Protein AF-A0A7J6QE87-F1 (afdb_monomer_lite)

Structure (mmCIF, N/CA/C/O backbone):
data_AF-A0A7J6QE87-F1
#
_entry.id   AF-A0A7J6QE87-F1
#
loop_
_atom_site.group_PDB
_atom_site.id
_atom_site.type_symbol
_atom_site.label_atom_id
_atom_site.label_alt_id
_atom_site.label_comp_id
_atom_site.label_asym_id
_atom_site.label_entity_id
_atom_site.label_seq_id
_atom_site.pdbx_PDB_ins_code
_atom_site.Cartn_x
_atom_site.Cartn_y
_atom_site.Cartn_z
_atom_site.occupancy
_atom_site.B_iso_or_equiv
_atom_site.auth_seq_id
_atom_site.auth_comp_id
_atom_site.auth_asym_id
_atom_site.auth_atom_id
_atom_site.pdbx_PDB_model_num
ATOM 1 N N . MET A 1 1 ? -27.607 9.610 30.451 1.00 74.62 1 MET A N 1
ATOM 2 C CA . MET A 1 1 ? -27.441 8.559 29.425 1.00 74.62 1 MET A CA 1
ATOM 3 C C . MET A 1 1 ? -26.046 8.608 28.822 1.00 74.62 1 MET A C 1
ATOM 5 O O . MET A 1 1 ? -25.326 7.653 29.058 1.00 74.62 1 MET A O 1
ATOM 9 N N . LEU A 1 2 ? -25.610 9.710 28.189 1.00 78.31 2 LEU A N 1
ATOM 10 C CA . LEU A 1 2 ? -24.252 9.795 27.620 1.00 78.31 2 LEU A CA 1
ATOM 11 C C . LEU A 1 2 ? -23.134 9.567 28.656 1.00 78.31 2 LEU A C 1
ATOM 13 O O . LEU A 1 2 ? -22.264 8.750 28.415 1.00 78.31 2 LEU A O 1
ATOM 17 N N . VAL A 1 3 ? -23.223 10.191 29.837 1.00 82.56 3 VAL A N 1
ATOM 18 C CA . VAL A 1 3 ? -22.226 10.028 30.922 1.00 82.56 3 VAL A CA 1
ATOM 19 C C . VAL A 1 3 ? -22.065 8.566 31.366 1.00 82.56 3 VAL A C 1
ATOM 21 O O . VAL A 1 3 ? -20.957 8.073 31.526 1.00 82.56 3 VAL A O 1
ATOM 24 N N . SER A 1 4 ? -23.173 7.834 31.508 1.00 86.12 4 SER A N 1
ATOM 25 C CA . SER A 1 4 ? -23.116 6.413 31.877 1.00 86.12 4 SER A CA 1
ATOM 26 C C . SER A 1 4 ? -22.556 5.551 30.741 1.00 86.12 4 SER A C 1
ATOM 28 O O . SER A 1 4 ? -21.848 4.586 31.011 1.00 86.12 4 SER A O 1
ATOM 30 N N . ALA A 1 5 ? -22.840 5.902 29.482 1.00 87.00 5 ALA A N 1
ATOM 31 C CA . ALA A 1 5 ? -22.273 5.214 28.326 1.00 87.00 5 ALA A CA 1
ATOM 32 C C . ALA A 1 5 ? -20.759 5.453 28.213 1.00 87.00 5 ALA A C 1
ATOM 34 O O . ALA A 1 5 ? -20.023 4.508 27.946 1.00 87.00 5 ALA A O 1
ATOM 35 N N . THR A 1 6 ? -20.282 6.677 28.470 1.00 87.19 6 THR A N 1
ATOM 36 C CA . THR A 1 6 ? -18.845 6.993 28.487 1.00 87.19 6 THR A CA 1
ATOM 37 C C . THR A 1 6 ? -18.124 6.264 29.619 1.00 87.19 6 THR A C 1
ATOM 39 O O . THR A 1 6 ? -17.068 5.695 29.382 1.00 87.19 6 THR A O 1
ATOM 42 N N . GLU A 1 7 ? -18.713 6.180 30.818 1.00 88.75 7 GLU A N 1
ATOM 43 C CA . GLU A 1 7 ? -18.144 5.404 31.934 1.00 88.75 7 GLU A CA 1
ATOM 44 C C . GLU A 1 7 ? -18.043 3.902 31.616 1.00 88.75 7 GLU A C 1
ATOM 46 O O . GLU A 1 7 ? -17.019 3.273 31.889 1.00 88.75 7 GLU A O 1
ATOM 51 N N . GLN A 1 8 ? -19.085 3.321 31.008 1.00 91.19 8 GLN A N 1
ATOM 52 C CA . GLN A 1 8 ? -19.072 1.919 30.574 1.00 91.19 8 GLN A CA 1
ATOM 53 C C . GLN A 1 8 ? -18.037 1.669 29.476 1.00 91.19 8 GLN A C 1
ATOM 55 O O . GLN A 1 8 ? -17.344 0.653 29.513 1.00 91.19 8 GLN A O 1
ATOM 60 N N . LEU A 1 9 ? -17.908 2.596 28.523 1.00 91.62 9 LEU A N 1
ATOM 61 C CA . LEU A 1 9 ? -16.931 2.498 27.445 1.00 91.62 9 LEU A CA 1
ATOM 62 C C . LEU A 1 9 ? -15.500 2.478 27.995 1.00 91.62 9 LEU A C 1
ATOM 64 O O . LEU A 1 9 ? -14.720 1.614 27.604 1.00 91.62 9 LEU A O 1
ATOM 68 N N . THR A 1 10 ? -15.179 3.350 28.955 1.00 90.69 10 THR A N 1
ATOM 69 C CA . THR A 1 10 ? -13.867 3.353 29.622 1.00 90.69 10 THR A CA 1
ATOM 70 C C . THR A 1 10 ? -13.590 2.035 30.346 1.00 90.69 10 THR A C 1
ATOM 72 O O . THR A 1 10 ? -12.481 1.510 30.269 1.00 90.69 10 THR A O 1
ATOM 75 N N . ALA A 1 11 ? -14.590 1.466 31.027 1.00 93.38 11 ALA A N 1
ATOM 76 C CA . ALA A 1 11 ? -14.433 0.189 31.722 1.00 93.38 11 ALA A CA 1
ATOM 77 C C . ALA A 1 11 ? -14.165 -0.974 30.749 1.00 93.38 11 ALA A C 1
ATOM 79 O O . ALA A 1 11 ? -13.256 -1.772 30.976 1.00 93.38 11 ALA A O 1
ATOM 80 N N . PHE A 1 12 ? -14.912 -1.061 29.643 1.00 93.25 12 PHE A N 1
ATOM 81 C CA . PHE A 1 12 ? -14.704 -2.116 28.646 1.00 93.25 12 PHE A CA 1
ATOM 82 C C . PHE A 1 12 ? -13.400 -1.957 27.865 1.00 93.25 12 PHE A C 1
ATOM 84 O O . PHE A 1 12 ? -12.757 -2.969 27.576 1.00 93.25 12 PHE A O 1
ATOM 91 N N . ALA A 1 13 ? -12.981 -0.722 27.573 1.00 91.19 13 ALA A N 1
ATOM 92 C CA . ALA A 1 13 ? -11.683 -0.438 26.967 1.00 91.19 13 ALA A CA 1
ATOM 93 C C . ALA A 1 13 ? -10.535 -0.924 27.867 1.00 91.19 13 ALA A C 1
ATOM 95 O O . ALA A 1 13 ? -9.698 -1.706 27.422 1.00 91.19 13 ALA A O 1
ATOM 96 N N . ALA A 1 14 ? -10.582 -0.607 29.167 1.00 91.50 14 ALA A N 1
ATOM 97 C CA . ALA A 1 14 ? -9.586 -1.062 30.139 1.00 91.50 14 ALA A CA 1
ATOM 98 C C . ALA A 1 14 ? -9.496 -2.599 30.252 1.00 91.50 14 ALA A C 1
ATOM 100 O O . ALA A 1 14 ? -8.423 -3.149 30.498 1.00 91.50 14 ALA A O 1
ATOM 101 N N . GLU A 1 15 ? -10.611 -3.308 30.048 1.00 92.69 15 GLU A N 1
ATOM 102 C CA . GLU A 1 15 ? -10.666 -4.777 30.018 1.00 92.69 15 GLU A CA 1
ATOM 103 C C . GLU A 1 15 ? -10.321 -5.390 28.645 1.00 92.69 15 GLU A C 1
ATOM 105 O O . GLU A 1 15 ? -10.351 -6.615 28.509 1.00 92.69 15 GLU A O 1
ATOM 110 N N . LYS A 1 16 ? -9.994 -4.575 27.630 1.00 92.69 16 LYS A N 1
ATOM 111 C CA . LYS A 1 16 ? -9.742 -4.987 26.234 1.00 92.69 16 LYS A CA 1
ATOM 112 C C . LYS A 1 16 ? -10.938 -5.662 25.548 1.00 92.69 16 LYS A C 1
ATOM 114 O O . LYS A 1 16 ? -10.787 -6.445 24.612 1.00 92.69 16 LYS A O 1
ATOM 119 N N . ARG A 1 17 ? -12.160 -5.338 25.985 1.00 93.81 17 ARG A N 1
ATOM 120 C CA . ARG A 1 17 ? -13.423 -5.921 25.494 1.00 93.81 17 ARG A CA 1
ATOM 121 C C . ARG A 1 17 ? -14.031 -5.092 24.364 1.00 93.81 17 ARG A C 1
ATOM 123 O O . ARG A 1 17 ? -15.149 -4.588 24.473 1.00 93.81 17 ARG A O 1
ATOM 130 N N . PHE A 1 18 ? -13.306 -4.992 23.253 1.00 94.88 18 PHE A N 1
ATOM 131 C CA . PHE A 1 18 ? -13.685 -4.171 22.096 1.00 94.88 18 PHE A CA 1
ATOM 132 C C . PHE A 1 18 ? -15.051 -4.522 21.482 1.00 94.88 18 PHE A C 1
ATOM 134 O O . PHE A 1 18 ? -15.763 -3.638 21.004 1.00 94.88 18 PHE A O 1
ATOM 141 N N . GLU A 1 19 ? -15.487 -5.781 21.582 1.00 94.94 19 GLU A N 1
ATOM 142 C CA . GLU A 1 19 ? -16.825 -6.205 21.138 1.00 94.94 19 GLU A CA 1
ATOM 143 C C . GLU A 1 19 ? -17.947 -5.391 21.803 1.00 94.94 19 GLU A C 1
ATOM 145 O O . GLU A 1 19 ? -18.978 -5.111 21.195 1.00 94.94 19 GLU A O 1
ATOM 150 N N . GLN A 1 20 ? -17.741 -4.987 23.060 1.00 94.88 20 GLN A N 1
ATOM 151 C CA . GLN A 1 20 ? -18.716 -4.223 23.840 1.00 94.88 20 GLN A CA 1
ATOM 152 C C . GLN A 1 20 ? -18.550 -2.715 23.645 1.00 94.88 20 GLN A C 1
ATOM 154 O O . GLN A 1 20 ? -19.518 -1.966 23.785 1.00 94.88 20 GLN A O 1
ATOM 159 N N . CYS A 1 21 ? -17.352 -2.275 23.256 1.00 95.38 21 CYS A N 1
ATOM 160 C CA . CYS A 1 21 ? -17.066 -0.887 22.916 1.00 95.38 21 CYS A CA 1
ATOM 161 C C . CYS A 1 21 ? -17.786 -0.458 21.632 1.00 95.38 21 CYS A C 1
ATOM 163 O O . CYS A 1 21 ? -18.361 0.624 21.597 1.00 95.38 21 CYS A O 1
ATOM 165 N N . THR A 1 22 ? -17.817 -1.308 20.601 1.00 94.81 22 THR A N 1
ATOM 166 C CA . THR A 1 22 ? -18.395 -0.977 19.282 1.00 94.81 22 THR A CA 1
ATOM 167 C C . THR A 1 22 ? -19.823 -0.397 19.349 1.00 94.81 22 THR A C 1
ATOM 169 O O . THR A 1 22 ? -20.024 0.730 18.885 1.00 94.81 22 THR A O 1
ATOM 172 N N . PRO A 1 23 ? -20.833 -1.078 19.936 1.00 95.38 23 PRO A N 1
ATOM 173 C CA . PRO A 1 23 ? -22.194 -0.537 19.995 1.00 95.38 23 PRO A CA 1
ATOM 174 C C . PRO A 1 23 ? -22.300 0.721 20.870 1.00 95.38 23 PRO A C 1
ATOM 176 O O . PRO A 1 23 ? -23.118 1.595 20.584 1.00 95.38 23 PRO A O 1
ATOM 179 N N . LEU A 1 24 ? -21.470 0.838 21.915 1.00 94.12 24 LEU A N 1
ATOM 180 C CA . LEU A 1 24 ? -21.430 2.030 22.763 1.00 94.12 24 LEU A CA 1
ATOM 181 C C . LEU A 1 24 ? -20.862 3.233 22.016 1.00 94.12 24 LEU A C 1
ATOM 183 O O . LEU A 1 24 ? -21.429 4.314 22.122 1.00 94.12 24 LEU A O 1
ATOM 187 N N . VAL A 1 25 ? -19.789 3.053 21.242 1.00 95.31 25 VAL A N 1
ATOM 188 C CA . VAL A 1 25 ? -19.201 4.117 20.418 1.00 95.31 25 VAL A CA 1
ATOM 189 C C . VAL A 1 25 ? -20.228 4.630 19.415 1.00 95.31 25 VAL A C 1
ATOM 191 O O . VAL A 1 25 ? -20.440 5.836 19.355 1.00 95.31 25 VAL A O 1
ATOM 194 N N . LEU A 1 26 ? -20.930 3.742 18.702 1.00 94.38 26 LEU A N 1
ATOM 195 C CA . LEU A 1 26 ? -21.982 4.147 17.761 1.00 94.38 26 LEU A CA 1
ATOM 196 C C . LEU A 1 26 ? -23.075 4.976 18.450 1.00 94.38 26 LEU A C 1
ATOM 198 O O . LEU A 1 26 ? -23.413 6.060 17.979 1.00 94.38 26 LEU A O 1
ATOM 202 N N . ALA A 1 27 ? -23.572 4.508 19.599 1.00 93.75 27 ALA A N 1
ATOM 203 C CA . ALA A 1 27 ? -24.583 5.230 20.367 1.00 93.75 27 ALA A CA 1
ATOM 204 C C . ALA A 1 27 ? -24.065 6.580 20.890 1.00 93.75 27 ALA A C 1
ATOM 206 O O . ALA A 1 27 ? -24.789 7.572 20.877 1.00 93.75 27 ALA A O 1
ATOM 207 N N . ILE A 1 28 ? -22.814 6.638 21.353 1.00 92.62 28 ILE A N 1
ATOM 208 C CA . ILE A 1 28 ? -22.183 7.868 21.839 1.00 92.62 28 ILE A CA 1
ATOM 209 C C . ILE A 1 28 ? -22.024 8.874 20.699 1.00 92.62 28 ILE A C 1
ATOM 211 O O . ILE A 1 28 ? -22.354 10.043 20.896 1.00 92.62 28 ILE A O 1
ATOM 215 N N . VAL A 1 29 ? -21.550 8.445 19.527 1.00 91.62 29 VAL A N 1
ATOM 216 C CA . VAL A 1 29 ? -21.388 9.303 18.345 1.00 91.62 29 VAL A CA 1
ATOM 217 C C . VAL A 1 29 ? -22.747 9.855 17.906 1.00 91.62 29 VAL A C 1
ATOM 219 O O . VAL A 1 29 ? -22.901 11.073 17.852 1.00 91.62 29 VAL A O 1
ATOM 222 N N . GLU A 1 30 ? -23.754 8.996 17.720 1.00 91.62 30 GLU A N 1
ATOM 223 C CA . GLU A 1 30 ? -25.110 9.401 17.315 1.00 91.62 30 GLU A CA 1
ATOM 224 C C . GLU A 1 30 ? -25.752 10.373 18.318 1.00 91.62 30 GLU A C 1
ATOM 226 O O . GLU A 1 30 ? -26.257 11.434 17.948 1.00 91.62 30 GLU A O 1
ATOM 231 N N . LEU A 1 31 ? -25.693 10.058 19.616 1.00 89.88 31 LEU A N 1
ATOM 232 C CA . LEU A 1 31 ? -26.231 10.942 20.649 1.00 89.88 31 LEU A CA 1
ATOM 233 C C . LEU A 1 31 ? -25.504 12.287 20.673 1.00 89.88 31 LEU A C 1
ATOM 235 O O . LEU A 1 31 ? -26.136 13.311 20.916 1.00 89.88 31 LEU A O 1
ATOM 239 N N . SER A 1 32 ? -24.195 12.306 20.425 1.00 89.38 32 SER A N 1
ATOM 240 C CA . SER A 1 32 ? -23.401 13.539 20.438 1.00 89.38 32 SER A CA 1
ATOM 241 C C . SER A 1 32 ? -23.787 14.486 19.309 1.00 89.38 32 SER A C 1
ATOM 243 O O . SER A 1 32 ? -23.887 15.689 19.544 1.00 89.38 32 SER A O 1
ATOM 245 N N . GLU A 1 33 ? -24.117 13.958 18.129 1.00 90.88 33 GLU A N 1
ATOM 246 C CA . GLU A 1 33 ? -24.645 14.762 17.020 1.00 90.88 33 GLU A CA 1
ATOM 247 C C . GLU A 1 33 ? -25.946 15.488 17.402 1.00 90.88 33 GLU A C 1
ATOM 249 O O . GLU A 1 33 ? -26.159 16.636 17.008 1.00 90.88 33 GLU A O 1
ATOM 254 N N . MET A 1 34 ? -26.791 14.876 18.243 1.00 89.56 34 MET A N 1
ATOM 255 C CA . MET A 1 34 ? -28.010 15.520 18.750 1.00 89.56 34 MET A CA 1
ATOM 256 C C . MET A 1 34 ? -27.723 16.709 19.681 1.00 89.56 34 MET A C 1
ATOM 258 O O . MET A 1 34 ? -28.559 17.610 19.808 1.00 89.56 34 MET A O 1
ATOM 262 N N . PHE A 1 35 ? -26.567 16.718 20.352 1.00 89.56 35 PHE A N 1
ATOM 263 C CA . PHE A 1 35 ? -26.169 17.767 21.294 1.00 89.56 35 PHE A CA 1
ATOM 264 C C . PHE A 1 35 ? -25.347 18.888 20.645 1.00 89.56 35 PHE A C 1
ATOM 266 O O . PHE A 1 35 ? -25.294 19.987 21.203 1.00 89.56 35 PHE A O 1
ATOM 273 N N . GLU A 1 36 ? -24.776 18.670 19.459 1.00 90.88 36 GLU A N 1
ATOM 274 C CA . GLU A 1 36 ? -23.949 19.656 18.749 1.00 90.88 36 GLU A CA 1
ATOM 275 C C . GLU A 1 36 ? -24.637 21.032 18.570 1.00 90.88 36 GLU A C 1
ATOM 277 O O . GLU A 1 36 ? -24.016 22.058 18.862 1.00 90.88 36 GLU A O 1
ATOM 282 N N . PRO A 1 37 ? -25.943 21.126 18.221 1.00 92.94 37 PRO A N 1
ATOM 283 C CA . PRO A 1 37 ? -26.635 22.416 18.104 1.00 92.94 37 PRO A CA 1
ATOM 284 C C . PRO A 1 37 ? -26.780 23.180 19.431 1.00 92.94 37 PRO A C 1
ATOM 286 O O . PRO A 1 37 ? -27.039 24.387 19.435 1.00 92.94 37 PRO A O 1
ATOM 289 N N . LEU A 1 38 ? -26.658 22.487 20.568 1.00 89.56 38 LEU A N 1
ATOM 290 C CA . LEU A 1 38 ? -26.768 23.066 21.909 1.00 89.56 38 LEU A CA 1
ATOM 291 C C . LEU A 1 38 ? -25.423 23.575 22.443 1.00 89.56 38 LEU A C 1
ATOM 293 O O . LEU A 1 38 ? -25.417 24.334 23.417 1.00 89.56 38 LEU A O 1
ATOM 297 N N . ARG A 1 39 ? -24.311 23.236 21.777 1.00 90.19 39 ARG A N 1
ATOM 298 C CA . ARG A 1 39 ? -22.942 23.617 22.155 1.00 90.19 39 ARG A CA 1
ATOM 299 C C . ARG A 1 39 ? -22.766 25.120 22.436 1.00 90.19 39 ARG A C 1
ATOM 301 O O . ARG A 1 39 ? -22.242 25.440 23.497 1.00 90.19 39 ARG A O 1
ATOM 308 N N . PRO A 1 40 ? -23.277 26.066 21.617 1.00 89.19 40 PRO A N 1
ATOM 309 C CA . PRO A 1 40 ? -23.086 27.501 21.872 1.00 89.19 40 PRO A CA 1
ATOM 310 C C . PRO A 1 40 ? -23.909 28.041 23.050 1.00 89.19 40 PRO A C 1
ATOM 312 O O . PRO A 1 40 ? -23.704 29.172 23.484 1.00 89.19 40 PRO A O 1
ATOM 315 N N . ARG A 1 41 ? -24.917 27.287 23.505 1.00 88.69 41 ARG A N 1
ATOM 316 C CA . ARG A 1 41 ? -25.920 27.756 24.473 1.00 88.69 41 ARG A CA 1
ATOM 317 C C . ARG A 1 41 ? -25.652 27.260 25.887 1.00 88.69 41 ARG A C 1
ATOM 319 O O . ARG A 1 41 ? -26.118 27.889 26.833 1.00 88.69 41 ARG A O 1
ATOM 326 N N . LEU A 1 42 ? -24.960 26.130 26.034 1.00 91.38 42 LEU A N 1
ATOM 327 C CA . LEU A 1 42 ? -24.790 25.439 27.309 1.00 91.38 42 LEU A CA 1
ATOM 328 C C . LEU A 1 42 ? -23.327 24.990 27.482 1.00 91.38 42 LEU A C 1
ATOM 330 O O . LEU A 1 42 ? -22.928 24.012 26.851 1.00 91.38 42 LEU A O 1
ATOM 334 N N . PRO A 1 43 ? -22.537 25.618 28.376 1.00 90.25 43 PRO A N 1
ATOM 335 C CA . PRO A 1 43 ? -21.123 25.264 28.565 1.00 90.25 43 PRO A CA 1
ATOM 336 C C . PRO A 1 43 ? -20.927 23.822 29.062 1.00 90.25 43 PRO A C 1
ATOM 338 O O . PRO A 1 43 ? -19.943 23.176 28.725 1.00 90.25 43 PRO A O 1
ATOM 341 N N . GLN A 1 44 ? -21.897 23.277 29.803 1.00 88.44 44 GLN A N 1
ATOM 342 C CA . GLN A 1 44 ? -21.881 21.877 30.246 1.00 88.44 44 GLN A CA 1
ATOM 343 C C . GLN A 1 44 ? -21.958 20.886 29.077 1.00 88.44 44 GLN A C 1
ATOM 345 O O . GLN A 1 44 ? -21.401 19.795 29.157 1.00 88.44 44 GLN A O 1
ATOM 350 N N . VAL A 1 45 ? -22.654 21.252 27.992 1.00 88.88 45 VAL A N 1
ATOM 351 C CA . VAL A 1 45 ? -22.736 20.417 26.785 1.00 88.88 45 VAL A CA 1
ATOM 352 C C . VAL A 1 45 ? -21.400 20.436 26.053 1.00 88.88 45 VAL A C 1
ATOM 354 O O . VAL A 1 45 ? -20.930 19.388 25.626 1.00 88.88 45 VAL A O 1
ATOM 357 N N . GLU A 1 46 ? -20.757 21.600 25.960 1.00 90.69 46 GLU A N 1
ATOM 358 C CA . GLU A 1 46 ? -19.417 21.712 25.384 1.00 90.69 46 GLU A CA 1
ATOM 359 C C . GLU A 1 46 ? -18.382 20.887 26.162 1.00 90.69 46 GLU A C 1
ATOM 361 O O . GLU A 1 46 ? -17.613 20.144 25.557 1.00 90.69 46 GLU A O 1
ATOM 366 N N . GLU A 1 47 ? -18.382 20.961 27.495 1.00 90.69 47 GLU A N 1
ATOM 367 C CA . GLU A 1 47 ? -17.487 20.163 28.341 1.00 90.69 47 GLU A CA 1
ATOM 368 C C . GLU A 1 47 ? -17.686 18.655 28.127 1.00 90.69 47 GLU A C 1
ATOM 370 O O . GLU A 1 47 ? -16.717 17.907 27.990 1.00 90.69 47 GLU A O 1
ATOM 375 N N . LEU A 1 48 ? -18.941 18.219 28.026 1.00 88.81 48 LEU A N 1
ATOM 376 C CA . LEU A 1 48 ? -19.311 16.825 27.806 1.00 88.81 48 LEU A CA 1
ATOM 377 C C . LEU A 1 48 ? -18.930 16.319 26.403 1.00 88.81 48 LEU A C 1
ATOM 379 O O . LEU A 1 48 ? -18.424 15.204 26.282 1.00 88.81 48 LEU A O 1
ATOM 383 N N . LEU A 1 49 ? -19.095 17.133 25.357 1.00 89.88 49 LEU A N 1
ATOM 384 C CA . LEU A 1 49 ? -18.643 16.795 24.001 1.00 89.88 49 LEU A CA 1
ATOM 385 C C . LEU A 1 49 ? -17.111 16.745 23.911 1.00 89.88 49 LEU A C 1
ATOM 387 O O . LEU A 1 49 ? -16.563 15.799 23.354 1.00 89.88 49 LEU A O 1
ATOM 391 N N . ASN A 1 50 ? -16.414 17.688 24.548 1.00 92.00 50 ASN A N 1
ATOM 392 C CA . ASN A 1 50 ? -14.952 17.669 24.620 1.00 92.00 50 ASN A CA 1
ATOM 393 C C . ASN A 1 50 ? -14.435 16.448 25.402 1.00 92.00 50 ASN A C 1
ATOM 395 O O . ASN A 1 50 ? -13.400 15.881 25.055 1.00 92.00 50 ASN A O 1
ATOM 399 N N . HIS A 1 51 ? -15.131 16.034 26.467 1.00 90.88 51 HIS A N 1
ATOM 400 C CA . HIS A 1 51 ? -14.792 14.814 27.201 1.00 90.88 51 HIS A CA 1
ATOM 401 C C . HIS A 1 51 ? -14.954 13.568 26.321 1.00 90.88 51 HIS A C 1
ATOM 403 O O . HIS A 1 51 ? -14.056 12.729 26.287 1.00 90.88 51 HIS A O 1
ATOM 409 N N . LYS A 1 52 ? -16.053 13.491 25.562 1.00 90.69 52 LYS A N 1
ATOM 410 C CA . LYS A 1 52 ? -16.293 12.438 24.571 1.00 90.69 52 LYS A CA 1
ATOM 411 C C . LYS A 1 52 ? -15.189 12.385 23.514 1.00 90.69 52 LYS A C 1
ATOM 413 O O . LYS A 1 52 ? -14.688 11.304 23.238 1.00 90.69 52 LYS A O 1
ATOM 418 N N . ASP A 1 53 ? -14.796 13.526 22.947 1.00 92.56 53 ASP A N 1
ATOM 419 C CA . ASP A 1 53 ? -13.748 13.580 21.918 1.00 92.56 53 ASP A CA 1
ATOM 420 C C . ASP A 1 53 ? -12.409 13.042 22.446 1.00 92.56 53 ASP A C 1
ATOM 422 O O . ASP A 1 53 ? -11.768 12.237 21.778 1.00 92.56 53 ASP A O 1
ATOM 426 N N . ARG A 1 54 ? -12.021 13.410 23.678 1.00 94.00 54 ARG A N 1
ATOM 427 C CA . ARG A 1 54 ? -10.811 12.865 24.324 1.00 94.00 54 ARG A CA 1
ATOM 428 C C . ARG A 1 54 ? -10.897 11.356 24.519 1.00 94.00 54 ARG A C 1
ATOM 430 O O . ARG A 1 54 ? -9.954 10.654 24.193 1.00 94.00 54 ARG A O 1
ATOM 437 N N . LEU A 1 55 ? -12.036 10.865 25.004 1.00 93.50 55 LEU A N 1
ATOM 438 C CA . LEU A 1 55 ? -12.245 9.437 25.228 1.00 93.50 55 LEU A CA 1
ATOM 439 C C . LEU A 1 55 ? -12.152 8.645 23.915 1.00 93.50 55 LEU A C 1
ATOM 441 O O . LEU A 1 55 ? -11.536 7.585 23.884 1.00 93.50 55 LEU A O 1
ATOM 445 N N . LEU A 1 56 ? -12.728 9.157 22.823 1.00 95.00 56 LEU A N 1
ATOM 446 C CA . LEU A 1 56 ? -12.616 8.519 21.509 1.00 95.00 56 LEU A CA 1
ATOM 447 C C . LEU A 1 56 ? -11.179 8.537 20.969 1.00 95.00 56 LEU A C 1
ATOM 449 O O . LEU A 1 56 ? -10.779 7.566 20.330 1.00 95.00 56 LEU A O 1
ATOM 453 N N . GLU A 1 57 ? -10.403 9.589 21.240 1.00 96.19 57 GLU A N 1
ATOM 454 C CA . GLU A 1 57 ? -8.983 9.647 20.870 1.00 96.19 57 GLU A CA 1
ATOM 455 C C . GLU A 1 57 ? -8.140 8.645 21.680 1.00 96.19 57 GLU A C 1
ATOM 457 O O . GLU A 1 57 ? -7.318 7.929 21.109 1.00 96.19 57 GLU A O 1
ATOM 462 N N . ASP A 1 58 ? -8.397 8.519 22.985 1.00 95.50 58 ASP A N 1
ATOM 463 C CA . ASP A 1 58 ? -7.750 7.517 23.840 1.00 95.50 58 ASP A CA 1
ATOM 464 C C . ASP A 1 58 ? -8.095 6.094 23.363 1.00 95.50 58 ASP A C 1
ATOM 466 O O . ASP A 1 58 ? -7.214 5.256 23.169 1.00 95.50 58 ASP A O 1
ATOM 470 N N . LEU A 1 59 ? -9.376 5.835 23.072 1.00 96.06 59 LEU A N 1
ATOM 471 C CA . LEU A 1 59 ? -9.835 4.544 22.558 1.00 96.06 59 LEU A CA 1
ATOM 472 C C . LEU A 1 59 ? -9.241 4.224 21.180 1.00 96.06 59 LEU A C 1
ATOM 474 O O . LEU A 1 59 ? -8.907 3.070 20.906 1.00 96.06 59 LEU A O 1
ATOM 478 N N . LYS A 1 60 ? -9.095 5.230 20.310 1.00 96.44 60 LYS A N 1
ATOM 479 C CA . LYS A 1 60 ? -8.392 5.105 19.028 1.00 96.44 60 LYS A CA 1
ATOM 480 C C . LYS A 1 60 ? -6.949 4.652 19.246 1.00 96.44 60 LYS A C 1
ATOM 482 O O . LYS A 1 60 ? -6.506 3.722 18.568 1.00 96.44 60 LYS A O 1
ATOM 487 N N . ALA A 1 61 ? -6.225 5.305 20.157 1.00 96.69 61 ALA A N 1
ATOM 488 C CA . ALA A 1 61 ? -4.839 4.967 20.460 1.00 96.69 61 ALA A CA 1
ATOM 489 C C . ALA A 1 61 ? -4.722 3.531 20.992 1.00 96.69 61 ALA A C 1
ATOM 491 O O . ALA A 1 61 ? -3.896 2.770 20.490 1.00 96.69 61 ALA A O 1
ATOM 492 N N . GLU A 1 62 ? -5.604 3.133 21.914 1.00 95.88 62 GLU A N 1
ATOM 493 C CA . GLU A 1 62 ? -5.660 1.759 22.424 1.00 95.88 62 GLU A CA 1
ATOM 494 C C . GLU A 1 62 ? -5.940 0.736 21.317 1.00 95.88 62 GLU A C 1
ATOM 496 O O . GLU A 1 62 ? -5.221 -0.253 21.209 1.00 95.88 62 GLU A O 1
ATOM 501 N N . CYS A 1 63 ? -6.926 0.985 20.443 1.00 96.69 63 CYS A N 1
ATOM 502 C CA . CYS A 1 63 ? -7.221 0.086 19.324 1.00 96.69 63 CYS A CA 1
ATOM 503 C C . CYS A 1 63 ? -5.991 -0.106 18.424 1.00 96.69 63 CYS A C 1
ATOM 505 O O . CYS A 1 63 ? -5.665 -1.232 18.054 1.00 96.69 63 CYS A O 1
ATOM 507 N N . LEU A 1 64 ? -5.302 0.982 18.064 1.00 97.75 64 LEU A N 1
ATOM 508 C CA . LEU A 1 64 ? -4.104 0.919 17.225 1.00 97.75 64 LEU A CA 1
ATOM 509 C C . LEU A 1 64 ? -2.971 0.141 17.902 1.00 97.75 64 LEU A C 1
ATOM 511 O O . LEU A 1 64 ? -2.358 -0.709 17.253 1.00 97.75 64 LEU A O 1
ATOM 515 N N . GLU A 1 65 ? -2.716 0.406 19.185 1.00 96.81 65 GLU A N 1
ATOM 516 C CA . GLU A 1 65 ? -1.670 -0.265 19.957 1.00 96.81 65 GLU A CA 1
ATOM 517 C C . GLU A 1 65 ? -1.951 -1.764 20.103 1.00 96.81 65 GLU A C 1
ATOM 519 O O . GLU A 1 65 ? -1.074 -2.579 19.820 1.00 96.81 65 GLU A O 1
ATOM 524 N N . ASP A 1 66 ? -3.178 -2.138 20.468 1.00 96.69 66 ASP A N 1
ATOM 525 C CA . ASP A 1 66 ? -3.560 -3.533 20.682 1.00 96.69 66 ASP A CA 1
ATOM 526 C C . ASP A 1 66 ? -3.577 -4.333 19.370 1.00 96.69 66 ASP A C 1
ATOM 528 O O . ASP A 1 66 ? -3.118 -5.480 19.332 1.00 96.69 66 ASP A O 1
ATOM 532 N N . ILE A 1 67 ? -4.048 -3.731 18.268 1.00 97.12 67 ILE A N 1
ATOM 533 C CA . ILE A 1 67 ? -3.996 -4.348 16.934 1.00 97.12 67 ILE A CA 1
ATOM 534 C C . ILE A 1 67 ? -2.536 -4.528 16.494 1.00 97.12 67 ILE A C 1
ATOM 536 O O . ILE A 1 67 ? -2.165 -5.617 16.047 1.00 97.12 67 ILE A O 1
ATOM 540 N N . GLU A 1 68 ? -1.690 -3.494 16.606 1.00 97.12 68 GLU A N 1
ATOM 541 C CA . GLU A 1 68 ? -0.274 -3.606 16.230 1.00 97.12 68 GLU A CA 1
ATOM 542 C C . GLU A 1 68 ? 0.442 -4.644 17.101 1.00 97.12 68 GLU A C 1
ATOM 544 O O . GLU A 1 68 ? 1.147 -5.520 16.591 1.00 97.12 68 GLU A O 1
ATOM 549 N N . GLY A 1 69 ? 0.242 -4.557 18.414 1.00 96.50 69 GLY A N 1
ATOM 550 C CA . GLY A 1 69 ? 0.834 -5.426 19.414 1.00 96.50 69 GLY A CA 1
ATOM 551 C C . GLY A 1 69 ? 0.501 -6.887 19.151 1.00 96.50 69 GLY A C 1
ATOM 552 O O . GLY A 1 69 ? 1.408 -7.707 18.994 1.00 96.50 69 GLY A O 1
ATOM 553 N N . LYS A 1 70 ? -0.786 -7.213 19.003 1.00 95.69 70 LYS A N 1
ATOM 554 C CA . LYS A 1 70 ? -1.233 -8.591 18.781 1.00 95.69 70 LYS A CA 1
ATOM 555 C C . LYS A 1 70 ? -0.757 -9.183 17.456 1.00 95.69 70 LYS A C 1
ATOM 557 O O . LYS A 1 70 ? -0.439 -10.369 17.404 1.00 95.69 70 LYS A O 1
ATOM 562 N N . LEU A 1 71 ? -0.686 -8.381 16.393 1.00 95.31 71 LEU A N 1
ATOM 563 C CA . LEU A 1 71 ? -0.310 -8.871 15.062 1.00 95.31 71 LEU A CA 1
ATOM 564 C C . LEU A 1 71 ? 1.206 -8.916 14.825 1.00 95.31 71 LEU A C 1
ATOM 566 O O . LEU A 1 71 ? 1.668 -9.709 14.003 1.00 95.31 71 LEU A O 1
ATOM 570 N N . PHE A 1 72 ? 1.993 -8.074 15.500 1.00 95.56 72 PHE A N 1
ATOM 571 C CA . PHE A 1 72 ? 3.411 -7.886 15.163 1.00 95.56 72 PHE A CA 1
ATOM 572 C C . PHE A 1 72 ? 4.391 -8.017 16.330 1.00 95.56 72 PHE A C 1
ATOM 574 O O . PHE A 1 72 ? 5.603 -8.017 16.082 1.00 95.56 72 PHE A O 1
ATOM 581 N N . THR A 1 73 ? 3.912 -8.136 17.568 1.00 95.50 73 THR A N 1
ATOM 582 C CA . THR A 1 73 ? 4.758 -8.230 18.762 1.00 95.50 73 THR A CA 1
ATOM 583 C C . THR A 1 73 ? 4.539 -9.575 19.462 1.00 95.50 73 THR A C 1
ATOM 585 O O . THR A 1 73 ? 3.512 -9.788 20.109 1.00 95.50 73 THR A O 1
ATOM 588 N N . PRO A 1 74 ? 5.500 -10.515 19.362 1.00 93.75 74 PRO A N 1
ATOM 589 C CA . PRO A 1 74 ? 5.402 -11.800 20.044 1.00 93.75 74 PRO A CA 1
ATOM 590 C C . PRO A 1 74 ? 5.231 -11.619 21.556 1.00 93.75 74 PRO A C 1
ATOM 592 O O . PRO A 1 74 ? 6.038 -10.949 22.196 1.00 93.75 74 PRO A O 1
ATOM 595 N N . GLY A 1 75 ? 4.194 -12.237 22.125 1.00 93.19 75 GLY A N 1
ATOM 596 C CA . GLY A 1 75 ? 3.918 -12.179 23.562 1.00 93.19 75 GLY A CA 1
ATOM 597 C C . GLY A 1 75 ? 3.254 -10.889 24.057 1.00 93.19 75 GLY A C 1
ATOM 598 O O . GLY A 1 75 ? 3.222 -10.693 25.265 1.00 93.19 75 GLY A O 1
ATOM 599 N N . TYR A 1 76 ? 2.728 -10.035 23.168 1.00 94.50 76 TYR A N 1
ATOM 600 C CA . TYR A 1 76 ? 2.014 -8.809 23.556 1.00 94.50 76 TYR A CA 1
ATOM 601 C C . TYR A 1 76 ? 0.797 -9.081 24.454 1.00 94.50 76 TYR A C 1
ATOM 603 O O . TYR A 1 76 ? 0.651 -8.475 25.509 1.00 94.50 76 TYR A O 1
ATOM 611 N N . ASP A 1 77 ? -0.041 -10.038 24.056 1.00 92.38 77 ASP A N 1
ATOM 612 C CA . ASP A 1 77 ? -1.269 -10.415 24.759 1.00 92.38 77 ASP A CA 1
ATOM 613 C C . ASP A 1 77 ? -1.220 -11.913 25.119 1.00 92.38 77 ASP A C 1
ATOM 615 O O . ASP A 1 77 ? -1.797 -12.748 24.416 1.00 92.38 77 ASP A O 1
ATOM 619 N N . PRO A 1 78 ? -0.473 -12.294 26.175 1.00 91.75 78 PRO A N 1
ATOM 620 C CA . PRO A 1 78 ? -0.275 -13.697 26.545 1.00 91.75 78 PRO A CA 1
ATOM 621 C C . PRO A 1 78 ? -1.564 -14.375 27.029 1.00 91.75 78 PRO A C 1
ATOM 623 O O . PRO A 1 78 ? -1.679 -15.596 26.962 1.00 91.75 78 PRO A O 1
ATOM 626 N N . GLU A 1 79 ? -2.533 -13.591 27.503 1.00 92.19 79 GLU A N 1
ATOM 627 C CA . GLU A 1 79 ? -3.839 -14.070 27.964 1.00 92.19 79 GLU A CA 1
ATOM 628 C C . GLU A 1 79 ? -4.866 -14.168 26.824 1.00 92.19 79 GLU A C 1
ATOM 630 O O . GLU A 1 79 ? -5.978 -14.649 27.042 1.00 92.19 79 GLU A O 1
ATOM 635 N N . ASN A 1 80 ? -4.488 -13.760 25.605 1.00 90.75 80 ASN A N 1
ATOM 636 C CA . ASN A 1 80 ? -5.320 -13.768 24.406 1.00 90.75 80 ASN A CA 1
ATOM 637 C C . ASN A 1 80 ? -6.652 -13.005 24.572 1.00 90.75 80 ASN A C 1
ATOM 639 O O . ASN A 1 80 ? -7.681 -13.421 24.039 1.00 90.75 80 ASN A O 1
ATOM 643 N N . LYS A 1 81 ? -6.633 -11.892 25.310 1.00 91.94 81 LYS A N 1
ATOM 644 C CA . LYS A 1 81 ? -7.807 -11.053 25.587 1.00 91.94 81 LYS A CA 1
ATOM 645 C C . LYS A 1 81 ? -8.248 -10.192 24.406 1.00 91.94 81 LYS A C 1
ATOM 647 O O . LYS A 1 81 ? -9.440 -9.966 24.236 1.00 91.94 81 LYS A O 1
ATOM 652 N N . VAL A 1 82 ? -7.310 -9.697 23.603 1.00 94.62 82 VAL A N 1
ATOM 653 C CA . VAL A 1 82 ? -7.586 -8.712 22.548 1.00 94.62 82 VAL A CA 1
ATOM 654 C C . VAL A 1 82 ? -8.223 -9.396 21.339 1.00 94.62 82 VAL A C 1
ATOM 656 O O . VAL A 1 82 ? -7.552 -10.115 20.604 1.00 94.62 82 VAL A O 1
ATOM 659 N N . ASP A 1 83 ? -9.496 -9.160 21.056 1.00 95.69 83 ASP A N 1
ATOM 660 C CA . ASP A 1 83 ? -10.045 -9.539 19.753 1.00 95.69 83 ASP A CA 1
ATOM 661 C C . ASP A 1 83 ? -9.690 -8.467 18.709 1.00 95.69 83 ASP A C 1
ATOM 663 O O . ASP A 1 83 ? -10.215 -7.353 18.726 1.00 95.69 83 ASP A O 1
ATOM 667 N N . VAL A 1 84 ? -8.787 -8.810 17.783 1.00 96.56 84 VAL A N 1
ATOM 668 C CA . VAL A 1 84 ? -8.320 -7.905 16.719 1.00 96.56 84 VAL A CA 1
ATOM 669 C C . VAL A 1 84 ? -9.460 -7.491 15.790 1.00 96.56 84 VAL A C 1
ATOM 671 O O . VAL A 1 84 ? -9.501 -6.345 15.341 1.00 96.56 84 VAL A O 1
ATOM 674 N N . LYS A 1 85 ? -10.393 -8.402 15.497 1.00 96.56 85 LYS A N 1
ATOM 675 C CA . LYS A 1 85 ? -11.524 -8.107 14.620 1.00 96.56 85 LYS A CA 1
ATOM 676 C C . LYS A 1 85 ? -12.459 -7.111 15.297 1.00 96.56 85 LYS A C 1
ATOM 678 O O . LYS A 1 85 ? -12.815 -6.104 14.689 1.00 96.56 85 LYS A O 1
ATOM 683 N N . ALA A 1 86 ? -12.773 -7.337 16.569 1.00 96.81 86 ALA A N 1
ATOM 684 C CA . ALA A 1 86 ? -13.596 -6.416 17.345 1.00 96.81 86 ALA A CA 1
ATOM 685 C C . ALA A 1 86 ? -12.924 -5.043 17.533 1.00 96.81 86 ALA A C 1
ATOM 687 O O . ALA A 1 86 ? -13.592 -4.008 17.483 1.00 96.81 86 ALA A O 1
ATOM 688 N N . ALA A 1 87 ? -11.599 -5.008 17.700 1.00 97.25 87 ALA A N 1
ATOM 689 C CA . ALA A 1 87 ? -10.832 -3.762 17.739 1.00 97.25 87 ALA A CA 1
ATOM 690 C C . ALA A 1 87 ? -10.908 -3.004 16.400 1.00 97.25 87 ALA A C 1
ATOM 692 O O . ALA A 1 87 ? -11.112 -1.791 16.390 1.00 97.25 87 ALA A O 1
ATOM 693 N N . CYS A 1 88 ? -10.828 -3.706 15.262 1.00 97.44 88 CYS A N 1
ATOM 694 C CA . CYS A 1 88 ? -11.010 -3.101 13.938 1.00 97.44 88 CYS A CA 1
ATOM 695 C C . CYS A 1 88 ? -12.430 -2.542 13.749 1.00 97.44 88 CYS A C 1
ATOM 697 O O . CYS A 1 88 ? -12.602 -1.441 13.226 1.00 97.44 88 CYS A O 1
ATOM 699 N N . GLU A 1 89 ? -13.454 -3.279 14.180 1.00 96.19 89 GLU A N 1
ATOM 700 C CA . GLU A 1 89 ? -14.850 -2.828 14.128 1.00 96.19 89 GLU A CA 1
ATOM 701 C C . GLU A 1 89 ? -15.078 -1.598 15.019 1.00 96.19 89 GLU A C 1
ATOM 703 O O . GLU A 1 89 ? -15.695 -0.627 14.576 1.00 96.19 89 GLU A O 1
ATOM 708 N N . THR A 1 90 ? -14.488 -1.582 16.218 1.00 96.81 90 THR A N 1
ATOM 709 C CA . THR A 1 90 ? -14.514 -0.425 17.127 1.00 96.81 90 THR A CA 1
ATOM 710 C C . THR A 1 90 ? -13.837 0.784 16.485 1.00 96.81 90 THR A C 1
ATOM 712 O O . THR A 1 90 ? -14.419 1.865 16.455 1.00 96.81 90 THR A O 1
ATOM 715 N N . ALA A 1 91 ? -12.651 0.607 15.898 1.00 97.00 91 ALA A N 1
ATOM 716 C CA . ALA A 1 91 ? -11.936 1.656 15.175 1.00 97.00 91 ALA A CA 1
ATOM 717 C C . ALA A 1 91 ? -12.783 2.265 14.042 1.00 97.00 91 ALA A C 1
ATOM 719 O O . ALA A 1 91 ? -12.866 3.486 13.918 1.00 97.00 91 ALA A O 1
ATOM 720 N N . ALA A 1 92 ? -13.474 1.439 13.249 1.00 96.38 92 ALA A N 1
ATOM 721 C CA . ALA A 1 92 ? -14.384 1.943 12.218 1.00 96.38 92 ALA A CA 1
ATOM 722 C C . ALA A 1 92 ? -15.624 2.646 12.787 1.00 96.38 92 ALA A C 1
ATOM 724 O O . ALA A 1 92 ? -16.106 3.590 12.160 1.00 96.38 92 ALA A O 1
ATOM 725 N N . ALA A 1 93 ? -16.129 2.213 13.946 1.00 96.12 93 ALA A N 1
ATOM 726 C CA . ALA A 1 93 ? -17.238 2.872 14.633 1.00 96.12 93 ALA A CA 1
ATOM 727 C C . ALA A 1 93 ? -16.859 4.262 15.168 1.00 96.12 93 ALA A C 1
ATOM 729 O O . ALA A 1 93 ? -17.715 5.144 15.189 1.00 96.12 93 ALA A O 1
ATOM 730 N N . ILE A 1 94 ? -15.595 4.475 15.562 1.00 95.75 94 ILE A N 1
ATOM 731 C CA . ILE A 1 94 ? -15.091 5.801 15.959 1.00 95.75 94 ILE A CA 1
ATOM 732 C C . ILE A 1 94 ? -15.113 6.751 14.758 1.00 95.75 94 ILE A C 1
ATOM 734 O O . ILE A 1 94 ? -15.566 7.889 14.869 1.00 95.75 94 ILE A O 1
ATOM 738 N N . GLY A 1 95 ? -14.638 6.289 13.599 1.00 93.94 95 GLY A N 1
ATOM 739 C CA . GLY A 1 95 ? -14.714 7.065 12.370 1.00 93.94 95 GLY A CA 1
ATOM 740 C C . GLY A 1 95 ? -13.889 6.500 11.218 1.00 93.94 95 GLY A C 1
ATOM 741 O O . GLY A 1 95 ? -12.994 5.671 11.387 1.00 93.94 95 GLY A O 1
ATOM 742 N N . LYS A 1 96 ? -14.167 7.004 10.009 1.00 93.50 96 LYS A N 1
ATOM 743 C CA . LYS A 1 96 ? -13.462 6.590 8.787 1.00 93.50 96 LYS A CA 1
ATOM 744 C C . LYS A 1 96 ? -11.954 6.865 8.859 1.00 93.50 96 LYS A C 1
ATOM 746 O O . LYS A 1 96 ? -11.178 6.026 8.421 1.00 93.50 96 LYS A O 1
ATOM 751 N N . GLU A 1 97 ? -11.550 8.001 9.426 1.00 95.25 97 GLU A N 1
ATOM 752 C CA . GLU A 1 97 ? -10.132 8.362 9.563 1.00 95.25 97 GLU A CA 1
ATOM 753 C C . GLU A 1 97 ? -9.375 7.353 10.433 1.00 95.25 97 GLU A C 1
ATOM 755 O O . GLU A 1 97 ? -8.277 6.937 10.085 1.00 95.25 97 GLU A O 1
ATOM 760 N N . VAL A 1 98 ? -10.002 6.864 11.506 1.00 96.50 98 VAL A N 1
ATOM 761 C CA . VAL A 1 98 ? -9.396 5.867 12.397 1.00 96.50 98 VAL A CA 1
ATOM 762 C C . VAL A 1 98 ? -9.234 4.517 11.702 1.00 96.50 98 VAL A C 1
ATOM 764 O O . VAL A 1 98 ? -8.201 3.864 11.838 1.00 96.50 98 VAL A O 1
ATOM 767 N N . LYS A 1 99 ? -10.214 4.110 10.890 1.00 96.44 99 LYS A N 1
ATOM 768 C CA . LYS A 1 99 ? -10.056 2.959 9.992 1.00 96.44 99 LYS A CA 1
ATOM 769 C C . LYS A 1 99 ? -8.857 3.146 9.054 1.00 96.44 99 LYS A C 1
ATOM 771 O O . LYS A 1 99 ? -8.066 2.216 8.893 1.00 96.44 99 LYS A O 1
ATOM 776 N N . ASP A 1 100 ? -8.734 4.309 8.417 1.00 96.75 100 ASP A N 1
ATOM 777 C CA . ASP A 1 100 ? -7.640 4.589 7.482 1.00 96.75 100 ASP A CA 1
ATOM 778 C C . ASP A 1 100 ? -6.274 4.582 8.208 1.00 96.75 100 ASP A C 1
ATOM 780 O O . ASP A 1 100 ? -5.296 4.062 7.659 1.00 96.75 100 ASP A O 1
ATOM 784 N N . ASP A 1 101 ? -6.219 5.028 9.468 1.00 98.06 101 ASP A N 1
ATOM 785 C CA . ASP A 1 101 ? -5.044 4.928 10.344 1.00 98.06 101 ASP A CA 1
ATOM 786 C C . ASP A 1 101 ? -4.677 3.469 10.660 1.00 98.06 101 ASP A C 1
ATOM 788 O O . ASP A 1 101 ? -3.508 3.096 10.544 1.00 98.06 101 ASP A O 1
ATOM 792 N N . VAL A 1 102 ? -5.652 2.609 10.989 1.00 98.25 102 VAL A N 1
ATOM 793 C CA . VAL A 1 102 ? -5.416 1.170 11.231 1.00 98.25 102 VAL A CA 1
ATOM 794 C C . VAL A 1 102 ? -4.848 0.497 9.983 1.00 98.25 102 VAL A C 1
ATOM 796 O O . VAL A 1 102 ? -3.859 -0.238 10.059 1.00 98.25 102 VAL A O 1
ATOM 799 N N . ILE A 1 103 ? -5.442 0.765 8.816 1.00 98.12 103 ILE A N 1
ATOM 800 C CA . ILE A 1 103 ? -4.973 0.224 7.535 1.00 98.12 103 ILE A CA 1
ATOM 801 C C . ILE A 1 103 ? -3.547 0.699 7.249 1.00 98.12 103 ILE A C 1
ATOM 803 O O . ILE A 1 103 ? -2.687 -0.111 6.890 1.00 98.12 103 ILE A O 1
ATOM 807 N N . SER A 1 104 ? -3.294 1.997 7.415 1.00 97.94 104 SER A N 1
ATOM 808 C CA . SER A 1 104 ? -1.990 2.605 7.158 1.00 97.94 104 SER A CA 1
ATOM 809 C C . SER A 1 104 ? -0.927 2.038 8.095 1.00 97.94 104 SER A C 1
ATOM 811 O O . SER A 1 104 ? 0.130 1.614 7.626 1.00 97.94 104 SER A O 1
ATOM 813 N N . MET A 1 105 ? -1.215 1.954 9.398 1.00 98.06 105 MET A N 1
ATOM 814 C CA . MET A 1 105 ? -0.343 1.338 10.401 1.00 98.06 105 MET A CA 1
ATOM 815 C C . MET A 1 105 ? 0.011 -0.092 9.995 1.00 98.06 105 MET A C 1
ATOM 817 O O . MET A 1 105 ? 1.193 -0.424 9.875 1.00 98.06 105 MET A O 1
ATOM 821 N N . TYR A 1 106 ? -0.995 -0.914 9.689 1.00 98.12 106 TYR A N 1
ATOM 822 C CA . TYR A 1 106 ? -0.797 -2.307 9.306 1.00 98.12 106 TYR A CA 1
ATOM 823 C C . TYR A 1 106 ? 0.085 -2.445 8.055 1.00 98.12 106 TYR A C 1
ATOM 825 O O . TYR A 1 106 ? 1.058 -3.211 8.039 1.00 98.12 106 TYR A O 1
ATOM 833 N N . CYS A 1 107 ? -0.214 -1.666 7.008 1.00 98.25 107 CYS A N 1
ATOM 834 C CA . CYS A 1 107 ? 0.542 -1.677 5.758 1.00 98.25 107 CYS A CA 1
ATOM 835 C C . CYS A 1 107 ? 1.992 -1.235 5.979 1.00 98.25 107 CYS A C 1
ATOM 837 O O . CYS A 1 107 ? 2.919 -1.920 5.541 1.00 98.25 107 CYS A O 1
ATOM 839 N N . MET A 1 108 ? 2.205 -0.130 6.698 1.00 97.25 108 MET A N 1
ATOM 840 C CA . MET A 1 108 ? 3.541 0.365 7.031 1.00 97.25 108 MET A CA 1
ATOM 841 C C . MET A 1 108 ? 4.322 -0.655 7.859 1.00 97.25 108 MET A C 1
ATOM 843 O O . MET A 1 108 ? 5.505 -0.880 7.602 1.00 97.25 108 MET A O 1
ATOM 847 N N . ARG A 1 109 ? 3.673 -1.328 8.816 1.00 97.12 109 ARG A N 1
ATOM 848 C CA . ARG A 1 109 ? 4.328 -2.314 9.677 1.00 97.12 109 ARG A CA 1
ATOM 849 C C . ARG A 1 109 ? 4.810 -3.538 8.906 1.00 97.12 109 ARG A C 1
ATOM 851 O O . ARG A 1 109 ? 5.941 -3.972 9.142 1.00 97.12 109 ARG A O 1
ATOM 858 N N . LEU A 1 110 ? 4.014 -4.036 7.955 1.00 96.06 110 LEU A N 1
ATOM 859 C CA . LEU A 1 110 ? 4.431 -5.081 7.012 1.00 96.06 110 LEU A CA 1
ATOM 860 C C . LEU A 1 110 ? 5.569 -4.616 6.095 1.00 96.06 110 LEU A C 1
ATOM 862 O O . LEU A 1 110 ? 6.504 -5.373 5.827 1.00 96.06 110 LEU A O 1
ATOM 866 N N . LEU A 1 111 ? 5.504 -3.372 5.617 1.00 97.69 111 LEU A N 1
ATOM 867 C CA . LEU A 1 111 ? 6.482 -2.809 4.687 1.00 97.69 111 LEU A CA 1
ATOM 868 C C . LEU A 1 111 ? 7.819 -2.434 5.345 1.00 97.69 111 LEU A C 1
ATOM 870 O O . LEU A 1 111 ? 8.793 -2.236 4.620 1.00 97.69 111 LEU A O 1
ATOM 874 N N . LYS A 1 112 ? 7.937 -2.429 6.682 1.00 96.62 112 LYS A N 1
ATOM 875 C CA . LYS A 1 112 ? 9.233 -2.226 7.367 1.00 96.62 112 LYS A CA 1
ATOM 876 C C . LYS A 1 112 ? 10.302 -3.227 6.908 1.00 96.62 112 LYS A C 1
ATOM 878 O O . LYS A 1 112 ? 11.468 -2.864 6.788 1.00 96.62 112 LYS A O 1
ATOM 883 N N . GLU A 1 113 ? 9.931 -4.484 6.655 1.00 95.19 113 GLU A N 1
ATOM 884 C CA . GLU A 1 113 ? 10.871 -5.493 6.140 1.00 95.19 113 GLU A CA 1
ATOM 885 C C . GLU A 1 113 ? 11.269 -5.199 4.688 1.00 95.19 113 GLU A C 1
ATOM 887 O O . GLU A 1 113 ? 12.445 -5.275 4.342 1.00 95.19 113 GLU A O 1
ATOM 892 N N . TYR A 1 114 ? 10.309 -4.790 3.853 1.00 97.38 114 TYR A N 1
ATOM 893 C CA . TYR A 1 114 ? 10.583 -4.360 2.483 1.00 97.38 114 TYR A CA 1
ATOM 894 C C . TYR A 1 114 ? 11.559 -3.181 2.444 1.00 97.38 114 TYR A C 1
ATOM 896 O O . TYR A 1 114 ? 12.518 -3.207 1.678 1.00 97.38 114 TYR A O 1
ATOM 904 N N . GLN A 1 115 ? 11.353 -2.177 3.300 1.00 96.31 115 GLN A N 1
ATOM 905 C CA . GLN A 1 115 ? 12.241 -1.024 3.405 1.00 96.31 115 GLN A CA 1
ATOM 906 C C . GLN A 1 115 ? 13.684 -1.459 3.687 1.00 96.31 115 GLN A C 1
ATOM 908 O O . GLN A 1 115 ? 14.579 -1.180 2.898 1.00 96.31 115 GLN A O 1
ATOM 913 N N . LYS A 1 116 ? 13.904 -2.276 4.721 1.00 95.88 116 LYS A N 1
ATOM 914 C CA . LYS A 1 116 ? 15.242 -2.796 5.057 1.00 95.88 116 LYS A CA 1
ATOM 915 C C . LYS A 1 116 ? 15.921 -3.548 3.910 1.00 95.88 116 LYS A C 1
ATOM 917 O O . LYS A 1 116 ? 17.137 -3.493 3.779 1.00 95.88 116 LYS A O 1
ATOM 922 N N . LEU A 1 117 ? 15.153 -4.284 3.110 1.00 96.56 117 LEU A N 1
ATOM 923 C CA . LEU A 1 117 ? 15.695 -5.090 2.019 1.00 96.56 117 LEU A CA 1
ATOM 924 C C . LEU A 1 117 ? 16.060 -4.260 0.784 1.00 96.56 117 LEU A C 1
ATOM 926 O O . LEU A 1 117 ? 17.021 -4.601 0.103 1.00 96.56 117 LEU A O 1
ATOM 930 N N . PHE A 1 118 ? 15.296 -3.209 0.484 1.00 96.12 118 PHE A N 1
ATOM 931 C CA . PHE A 1 118 ? 15.298 -2.567 -0.833 1.00 96.12 118 PHE A CA 1
ATOM 932 C C . PHE A 1 118 ? 15.586 -1.057 -0.821 1.00 96.12 118 PHE A C 1
ATOM 934 O O . PHE A 1 118 ? 15.636 -0.455 -1.901 1.00 96.12 118 PHE A O 1
ATOM 941 N N . SER A 1 119 ? 15.724 -0.432 0.353 1.00 93.50 119 SER A N 1
ATOM 942 C CA . SER A 1 119 ? 16.144 0.968 0.466 1.00 93.50 119 SER A CA 1
ATOM 943 C C . SER A 1 119 ? 17.595 1.139 0.029 1.00 93.50 119 SER A C 1
ATOM 945 O O . SER A 1 119 ? 18.450 0.308 0.321 1.00 93.50 119 SER A O 1
ATOM 947 N N . PHE A 1 120 ? 17.876 2.235 -0.663 1.00 90.38 120 PHE A N 1
ATOM 948 C CA . PHE A 1 120 ? 19.228 2.627 -1.038 1.00 90.38 120 PHE A CA 1
ATOM 949 C C . PHE A 1 120 ? 19.841 3.537 0.047 1.00 90.38 120 PHE A C 1
ATOM 951 O O . PHE A 1 120 ? 19.100 4.338 0.620 1.00 90.38 120 PHE A O 1
ATOM 958 N N . PRO A 1 121 ? 21.157 3.464 0.332 1.00 88.88 121 PRO A N 1
ATOM 959 C CA . PRO A 1 121 ? 22.144 2.524 -0.216 1.00 88.88 121 PRO A CA 1
ATOM 960 C C . PRO A 1 121 ? 22.275 1.211 0.574 1.00 88.88 121 PRO A C 1
ATOM 962 O O . PRO A 1 121 ? 22.903 0.272 0.098 1.00 88.88 121 PRO A O 1
ATOM 965 N N . ASP A 1 122 ? 21.686 1.130 1.767 1.00 89.88 122 ASP A N 1
ATOM 966 C CA . ASP A 1 122 ? 22.033 0.098 2.755 1.00 89.88 12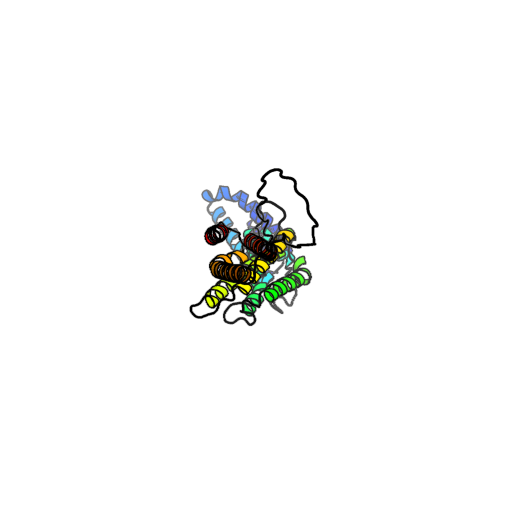2 ASP A CA 1
ATOM 967 C C . ASP A 1 122 ? 21.329 -1.256 2.552 1.00 89.88 122 ASP A C 1
ATOM 969 O O . ASP A 1 122 ? 21.680 -2.252 3.189 1.00 89.88 122 ASP A O 1
ATOM 973 N N . GLY A 1 123 ? 20.305 -1.312 1.699 1.00 91.25 123 GLY A N 1
ATOM 974 C CA . GLY A 1 123 ? 19.509 -2.512 1.468 1.00 91.25 123 GLY A CA 1
ATOM 975 C C . GLY A 1 123 ? 20.278 -3.605 0.727 1.00 91.25 123 GLY A C 1
ATOM 976 O O . GLY A 1 123 ? 21.056 -3.335 -0.184 1.00 91.25 123 GLY A O 1
ATOM 977 N N . GLN A 1 124 ? 20.004 -4.866 1.074 1.00 92.12 124 GLN A N 1
ATOM 978 C CA . GLN A 1 124 ? 20.622 -6.038 0.437 1.00 92.12 124 GLN A CA 1
ATOM 979 C C . GLN A 1 124 ? 20.305 -6.149 -1.066 1.00 92.12 124 GLN A C 1
ATOM 981 O O . GLN A 1 124 ? 21.102 -6.693 -1.825 1.00 92.12 124 GLN A O 1
ATOM 986 N N . TYR A 1 125 ? 19.137 -5.660 -1.478 1.00 91.69 125 TYR A N 1
ATOM 987 C CA . TYR A 1 125 ? 18.619 -5.705 -2.845 1.00 91.69 125 TYR A CA 1
ATOM 988 C C . TYR A 1 125 ? 18.355 -4.279 -3.353 1.00 91.69 125 TYR A C 1
ATOM 990 O O . TYR A 1 125 ? 17.256 -3.930 -3.793 1.00 91.69 125 TYR A O 1
ATOM 998 N N . SER A 1 126 ? 19.353 -3.411 -3.197 1.00 88.38 126 SER A N 1
ATOM 999 C CA . SER A 1 126 ? 19.303 -1.988 -3.540 1.00 88.38 126 SER A CA 1
ATOM 1000 C C . SER A 1 126 ? 19.862 -1.704 -4.940 1.00 88.38 126 SER A C 1
ATOM 1002 O O . SER A 1 126 ? 20.432 -0.648 -5.172 1.00 88.38 126 SER A O 1
ATOM 1004 N N . THR A 1 127 ? 19.711 -2.621 -5.899 1.00 89.94 127 THR A N 1
ATOM 1005 C CA . THR A 1 127 ? 20.114 -2.380 -7.296 1.00 89.94 127 THR A CA 1
ATOM 1006 C C . THR A 1 127 ? 18.909 -2.315 -8.232 1.00 89.94 127 THR A C 1
ATOM 1008 O O . THR A 1 127 ? 17.801 -2.743 -7.892 1.00 89.94 127 THR A O 1
ATOM 1011 N N . LEU A 1 128 ? 19.117 -1.775 -9.436 1.00 86.69 128 LEU A N 1
ATOM 1012 C CA . LEU A 1 128 ? 18.096 -1.735 -10.485 1.00 86.69 128 LEU A CA 1
ATOM 1013 C C . LEU A 1 128 ? 17.705 -3.144 -10.979 1.00 86.69 128 LEU A C 1
ATOM 1015 O O . LEU A 1 128 ? 16.551 -3.370 -11.341 1.00 86.69 128 LEU A O 1
ATOM 1019 N N . GLU A 1 129 ? 18.622 -4.114 -10.919 1.00 87.62 129 GLU A N 1
ATOM 1020 C CA . GLU A 1 129 ? 18.382 -5.506 -11.330 1.00 87.62 129 GLU A CA 1
ATOM 1021 C C . GLU A 1 129 ? 17.410 -6.247 -10.394 1.00 87.62 129 GLU A C 1
ATOM 1023 O O . GLU A 1 129 ? 16.733 -7.195 -10.797 1.00 87.62 129 GLU A O 1
ATOM 1028 N N . ASP A 1 130 ? 17.261 -5.781 -9.151 1.00 91.06 130 ASP A N 1
ATOM 1029 C CA . ASP A 1 130 ? 16.428 -6.426 -8.132 1.00 91.06 130 ASP A CA 1
ATOM 1030 C C . ASP A 1 130 ? 14.918 -6.154 -8.285 1.00 91.06 130 ASP A C 1
ATOM 1032 O O . ASP A 1 130 ? 14.120 -6.508 -7.410 1.00 91.06 130 ASP A O 1
ATOM 1036 N N . CYS A 1 131 ? 14.478 -5.554 -9.394 1.00 89.19 131 CYS A N 1
ATOM 1037 C CA . CYS A 1 131 ? 13.069 -5.240 -9.642 1.00 89.19 131 CYS A CA 1
ATOM 1038 C C . CYS A 1 131 ? 12.152 -6.476 -9.558 1.00 89.19 131 CYS A C 1
ATOM 1040 O O . CYS A 1 131 ? 11.135 -6.442 -8.860 1.00 89.19 131 CYS A O 1
ATOM 1042 N N . ASP A 1 132 ? 12.555 -7.610 -10.138 1.00 92.50 132 ASP A N 1
ATOM 1043 C CA . ASP A 1 132 ? 11.764 -8.850 -10.072 1.00 92.50 132 ASP A CA 1
ATOM 1044 C C . ASP A 1 132 ? 11.642 -9.371 -8.625 1.00 92.50 132 ASP A C 1
ATOM 1046 O O . ASP A 1 132 ? 10.605 -9.910 -8.220 1.00 92.50 132 ASP A O 1
ATOM 1050 N N . ARG A 1 133 ? 12.673 -9.153 -7.792 1.00 95.94 133 ARG A N 1
ATOM 1051 C CA . ARG A 1 133 ? 12.641 -9.518 -6.366 1.00 95.94 133 ARG A CA 1
ATOM 1052 C C . ARG A 1 133 ? 11.636 -8.675 -5.594 1.00 95.94 133 ARG A C 1
ATOM 1054 O O . ARG A 1 133 ? 10.983 -9.210 -4.694 1.00 95.94 133 ARG A O 1
ATOM 1061 N N . ARG A 1 134 ? 11.482 -7.392 -5.944 1.00 95.88 134 ARG A N 1
ATOM 1062 C CA . ARG A 1 134 ? 10.476 -6.507 -5.338 1.00 95.88 134 ARG A CA 1
ATOM 1063 C C . ARG A 1 134 ? 9.074 -7.061 -5.588 1.00 95.88 134 ARG A C 1
ATOM 1065 O O . ARG A 1 134 ? 8.288 -7.142 -4.643 1.00 95.88 134 ARG A O 1
ATOM 1072 N N . PHE A 1 135 ? 8.765 -7.499 -6.809 1.00 94.88 135 PHE A N 1
ATOM 1073 C CA . PHE A 1 135 ? 7.448 -8.063 -7.145 1.00 94.88 135 PHE A CA 1
ATOM 1074 C C . PHE A 1 135 ? 7.213 -9.427 -6.487 1.00 94.88 135 PHE A C 1
ATOM 1076 O O . PHE A 1 135 ? 6.127 -9.708 -5.965 1.00 94.88 135 PHE A O 1
ATOM 1083 N N . ALA A 1 136 ? 8.249 -10.269 -6.444 1.00 96.94 136 ALA A N 1
ATOM 1084 C CA . ALA A 1 136 ? 8.202 -11.538 -5.729 1.00 96.94 136 ALA A CA 1
ATOM 1085 C C . ALA A 1 136 ? 7.992 -11.338 -4.219 1.00 96.94 136 ALA A C 1
ATOM 1087 O O . ALA A 1 136 ? 7.329 -12.158 -3.578 1.00 96.94 136 ALA A O 1
ATOM 1088 N N . TRP A 1 137 ? 8.542 -10.265 -3.637 1.00 97.88 137 TRP A N 1
ATOM 1089 C CA . TRP A 1 137 ? 8.282 -9.878 -2.250 1.00 97.88 137 TRP A CA 1
ATOM 1090 C C . TRP A 1 137 ? 6.809 -9.527 -2.045 1.00 97.88 137 TRP A C 1
ATOM 1092 O O . TRP A 1 137 ? 6.164 -10.170 -1.218 1.00 97.88 137 TRP A O 1
ATOM 1102 N N . LEU A 1 138 ? 6.243 -8.622 -2.855 1.00 97.69 138 LEU A N 1
ATOM 1103 C CA . LEU A 1 138 ? 4.826 -8.244 -2.750 1.00 97.69 138 LEU A CA 1
ATOM 1104 C C . LEU A 1 138 ? 3.907 -9.468 -2.853 1.00 97.69 138 LEU A C 1
ATOM 1106 O O . LEU A 1 138 ? 3.010 -9.652 -2.032 1.00 97.69 138 LEU A O 1
ATOM 1110 N N . SER A 1 139 ? 4.168 -10.343 -3.825 1.00 97.44 139 SER A N 1
ATOM 1111 C CA . SER A 1 139 ? 3.378 -11.559 -4.043 1.00 97.44 139 SER A CA 1
ATOM 1112 C C . SER A 1 139 ? 3.387 -12.490 -2.826 1.00 97.44 139 SER A C 1
ATOM 1114 O O . SER A 1 139 ? 2.347 -13.036 -2.457 1.00 97.44 139 SER A O 1
ATOM 1116 N N . ARG A 1 140 ? 4.545 -12.672 -2.175 1.00 98.19 140 ARG A N 1
ATOM 1117 C CA . ARG A 1 140 ? 4.663 -13.473 -0.945 1.00 98.19 140 ARG A CA 1
ATOM 1118 C C . ARG A 1 140 ? 3.947 -12.808 0.227 1.00 98.19 140 ARG A C 1
ATOM 1120 O O . ARG A 1 140 ? 3.200 -13.484 0.930 1.00 98.19 140 ARG A O 1
ATOM 1127 N N . THR A 1 141 ? 4.112 -11.498 0.393 1.00 97.88 141 THR A N 1
ATOM 1128 C CA . THR A 1 141 ? 3.454 -10.730 1.457 1.00 97.88 141 THR A CA 1
ATOM 1129 C C . THR A 1 141 ? 1.933 -10.791 1.328 1.00 97.88 141 THR A C 1
ATOM 1131 O O . THR A 1 141 ? 1.252 -11.049 2.317 1.00 97.88 141 THR A O 1
ATOM 1134 N N . LEU A 1 142 ? 1.390 -10.657 0.113 1.00 97.50 142 LEU A N 1
ATOM 1135 C CA . LEU A 1 142 ? -0.048 -10.793 -0.138 1.00 97.50 142 LEU A CA 1
ATOM 1136 C C . LEU A 1 142 ? -0.561 -12.206 0.151 1.00 97.50 142 LEU A C 1
ATOM 1138 O O . LEU A 1 142 ? -1.664 -12.357 0.670 1.00 97.50 142 LEU A O 1
ATOM 1142 N N . ARG A 1 143 ? 0.207 -13.256 -0.167 1.00 97.88 143 ARG A N 1
ATOM 1143 C CA . ARG A 1 143 ? -0.171 -14.635 0.190 1.00 97.88 143 ARG A CA 1
ATOM 1144 C C . ARG A 1 143 ? -0.230 -14.821 1.703 1.00 97.88 143 ARG A C 1
ATOM 1146 O O . ARG A 1 143 ? -1.217 -15.361 2.187 1.00 97.88 143 ARG A O 1
ATOM 1153 N N . ARG A 1 144 ? 0.775 -14.322 2.430 1.00 96.62 144 ARG A N 1
ATOM 1154 C CA . ARG A 1 144 ? 0.801 -14.352 3.898 1.00 96.62 144 ARG A CA 1
ATOM 1155 C C . ARG A 1 144 ? -0.388 -13.601 4.495 1.00 96.62 144 ARG A C 1
ATOM 1157 O O . ARG A 1 144 ? -1.115 -14.168 5.295 1.00 96.62 144 ARG A O 1
ATOM 1164 N N . TYR A 1 145 ? -0.649 -12.374 4.03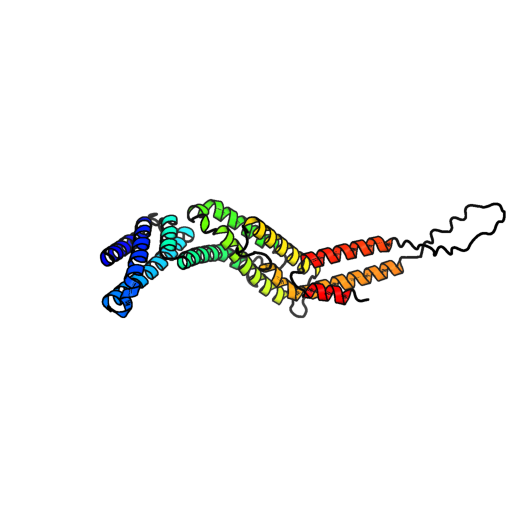4 1.00 96.94 145 TYR A N 1
ATOM 1165 C CA . TYR A 1 145 ? -1.827 -11.601 4.444 1.00 96.94 145 TYR A CA 1
ATOM 1166 C C . TYR A 1 145 ? -3.126 -12.400 4.260 1.00 96.94 145 TYR A C 1
ATOM 1168 O O . TYR A 1 145 ? -3.912 -12.520 5.196 1.00 96.94 145 TYR A O 1
ATOM 1176 N N . ASN A 1 146 ? -3.325 -12.990 3.076 1.00 96.06 146 ASN A N 1
ATOM 1177 C CA . ASN A 1 146 ? -4.532 -13.757 2.770 1.00 96.06 146 ASN A CA 1
ATOM 1178 C C . ASN A 1 146 ? -4.704 -15.006 3.642 1.00 96.06 146 ASN A C 1
ATOM 1180 O O . ASN A 1 146 ? -5.842 -15.393 3.888 1.00 96.06 146 ASN A O 1
ATOM 1184 N N . ALA A 1 147 ? -3.603 -15.633 4.059 1.00 96.88 147 ALA A N 1
ATOM 1185 C CA . ALA A 1 147 ? -3.620 -16.853 4.858 1.00 96.88 147 ALA A CA 1
ATOM 1186 C C . ALA A 1 147 ? -3.749 -16.586 6.365 1.00 96.88 147 ALA A C 1
ATOM 1188 O O . ALA A 1 147 ? -4.411 -17.352 7.052 1.00 96.88 147 ALA A O 1
ATOM 1189 N N . GLU A 1 148 ? -3.111 -15.530 6.873 1.00 95.06 148 GLU A N 1
ATOM 1190 C CA . GLU A 1 148 ? -2.927 -15.331 8.319 1.00 95.06 148 GLU A CA 1
ATOM 1191 C C . GLU A 1 148 ? -3.752 -14.170 8.885 1.00 95.06 148 GLU A C 1
ATOM 1193 O O . GLU A 1 148 ? -4.167 -14.227 10.037 1.00 95.06 148 GLU A O 1
ATOM 1198 N N . HIS A 1 149 ? -3.978 -13.102 8.110 1.00 95.69 149 HIS A N 1
ATOM 1199 C CA . HIS A 1 149 ? -4.474 -11.831 8.656 1.00 95.69 149 HIS A CA 1
ATOM 1200 C C . HIS A 1 149 ? -5.773 -11.323 8.026 1.00 95.69 149 HIS A C 1
ATOM 1202 O O . HIS A 1 149 ? -6.416 -10.437 8.583 1.00 95.69 149 HIS A O 1
ATOM 1208 N N . ARG A 1 150 ? -6.180 -11.858 6.871 1.00 96.50 150 ARG A N 1
ATOM 1209 C CA . ARG A 1 150 ? -7.356 -11.384 6.129 1.00 96.50 150 ARG A CA 1
ATOM 1210 C C . ARG A 1 150 ? -8.646 -11.433 6.943 1.00 96.50 150 ARG A C 1
ATOM 1212 O O . ARG A 1 150 ? -9.470 -10.543 6.786 1.00 96.50 150 ARG A O 1
ATOM 1219 N N . GLU A 1 151 ? -8.821 -12.449 7.783 1.00 95.75 151 GLU A N 1
ATOM 1220 C CA . GLU A 1 151 ? -10.062 -12.663 8.541 1.00 95.75 151 GLU A CA 1
ATOM 1221 C C . GLU A 1 151 ? -10.295 -11.628 9.650 1.00 95.75 151 GLU A C 1
ATOM 1223 O O . GLU A 1 151 ? -11.441 -11.410 10.040 1.00 95.75 151 GLU A O 1
ATOM 1228 N N . TYR A 1 152 ? -9.240 -10.952 10.117 1.00 95.44 152 TYR A N 1
ATOM 1229 C CA . TYR A 1 152 ? -9.363 -9.892 11.120 1.00 95.44 152 TYR A CA 1
ATOM 1230 C C . TYR A 1 152 ? -9.967 -8.605 10.556 1.00 95.44 152 TYR A C 1
ATOM 1232 O O . TYR A 1 152 ? -10.535 -7.817 11.305 1.00 95.44 152 TYR A O 1
ATOM 1240 N N . PHE A 1 153 ? -9.849 -8.375 9.246 1.00 96.94 153 PHE A N 1
ATOM 1241 C CA . PHE A 1 153 ? -10.273 -7.126 8.624 1.00 96.94 153 PHE A CA 1
ATOM 1242 C C . PHE A 1 153 ? -11.585 -7.304 7.858 1.00 96.94 153 PHE A C 1
ATOM 1244 O O . PHE A 1 153 ? -11.717 -8.250 7.073 1.00 96.94 153 PHE A O 1
ATOM 1251 N N . PRO A 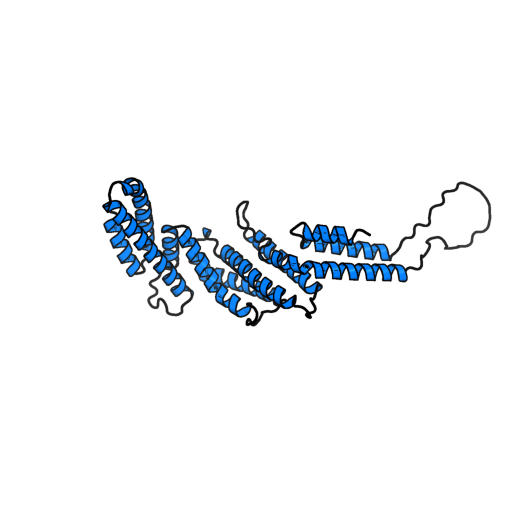1 154 ? -12.535 -6.363 7.983 1.00 94.44 154 PRO A N 1
ATOM 1252 C CA . PRO A 1 154 ? -13.724 -6.375 7.146 1.00 94.44 154 PRO A CA 1
ATOM 1253 C C . PRO A 1 154 ? -13.373 -6.291 5.652 1.00 94.44 154 PRO A C 1
ATOM 1255 O O . PRO A 1 154 ? -12.500 -5.531 5.223 1.00 94.44 154 PRO A O 1
ATOM 1258 N N . SER A 1 155 ? -14.054 -7.089 4.828 1.00 92.12 155 SER A N 1
ATOM 1259 C CA . SER A 1 155 ? -13.696 -7.268 3.411 1.00 92.12 155 SER A CA 1
ATOM 1260 C C . SER A 1 155 ? -13.777 -5.978 2.583 1.00 92.12 155 SER A C 1
ATOM 1262 O O . SER A 1 155 ? -13.025 -5.789 1.625 1.00 92.12 155 SER A O 1
ATOM 1264 N N . GLU A 1 156 ? -14.656 -5.059 2.974 1.00 92.94 156 GLU A N 1
ATOM 1265 C CA . GLU A 1 156 ? -14.858 -3.758 2.351 1.00 92.94 156 GLU A CA 1
ATOM 1266 C C . GLU A 1 156 ? -13.715 -2.772 2.623 1.00 92.94 156 GLU A C 1
ATOM 1268 O O . GLU A 1 156 ? -13.598 -1.762 1.928 1.00 92.94 156 GLU A O 1
ATOM 1273 N N . TRP A 1 157 ? -12.835 -3.060 3.590 1.00 95.12 157 TRP A N 1
ATOM 1274 C CA . TRP A 1 157 ? -11.637 -2.254 3.838 1.00 95.12 157 TRP A CA 1
ATOM 1275 C C . TRP A 1 157 ? -10.599 -2.413 2.730 1.00 95.12 157 TRP A C 1
ATOM 1277 O O . TRP A 1 157 ? -9.808 -1.499 2.512 1.00 95.12 157 TRP A O 1
ATOM 1287 N N . ARG A 1 158 ? -10.625 -3.542 2.007 1.00 94.12 158 ARG A N 1
ATOM 1288 C CA . ARG A 1 158 ? -9.691 -3.856 0.912 1.00 94.12 158 ARG A CA 1
ATOM 1289 C C . ARG A 1 158 ? -8.229 -3.600 1.301 1.00 94.12 158 ARG A C 1
ATOM 1291 O O . ARG A 1 158 ? -7.484 -2.936 0.578 1.00 94.12 158 ARG A O 1
ATOM 1298 N N . VAL A 1 159 ? -7.825 -4.105 2.470 1.00 96.81 159 VAL A N 1
ATOM 1299 C CA . VAL A 1 159 ? -6.468 -3.920 3.021 1.00 96.81 159 VAL A CA 1
ATOM 1300 C C . VAL A 1 159 ? -5.399 -4.456 2.063 1.00 96.81 159 VAL A C 1
ATOM 1302 O O . VAL A 1 159 ? -4.324 -3.882 1.948 1.00 96.81 159 VAL A O 1
ATOM 1305 N N . ASP A 1 160 ? -5.709 -5.504 1.302 1.00 96.19 160 ASP A N 1
ATOM 1306 C CA . ASP A 1 160 ? -4.865 -6.033 0.231 1.00 96.19 160 ASP A CA 1
ATOM 1307 C C . ASP A 1 160 ? -4.586 -5.012 -0.884 1.00 96.19 160 ASP A C 1
ATOM 1309 O O . ASP A 1 160 ? -3.439 -4.880 -1.322 1.00 96.19 160 ASP A O 1
ATOM 1313 N N . LYS A 1 161 ? -5.602 -4.256 -1.316 1.00 95.62 161 LYS A N 1
ATOM 1314 C CA . LYS A 1 161 ? -5.432 -3.147 -2.261 1.00 95.62 161 LYS A CA 1
ATOM 1315 C C . LYS A 1 161 ? -4.569 -2.047 -1.646 1.00 95.62 161 LYS A C 1
ATOM 1317 O O . LYS A 1 161 ? -3.637 -1.576 -2.296 1.00 95.62 161 LYS A O 1
ATOM 1322 N N . GLN A 1 162 ? -4.877 -1.640 -0.418 1.00 96.25 162 GLN A N 1
ATOM 1323 C CA . GLN A 1 162 ? -4.160 -0.559 0.267 1.00 96.25 162 GLN A CA 1
ATOM 1324 C C . GLN A 1 162 ? -2.683 -0.909 0.471 1.00 96.25 162 GLN A C 1
ATOM 1326 O O . GLN A 1 162 ? -1.806 -0.103 0.169 1.00 96.25 162 GLN A O 1
ATOM 1331 N N . LEU A 1 163 ? -2.383 -2.159 0.830 1.00 97.62 163 LEU A N 1
ATOM 1332 C CA . LEU A 1 163 ? -1.017 -2.668 0.918 1.00 97.62 163 LEU A CA 1
ATOM 1333 C C . LEU A 1 163 ? -0.273 -2.546 -0.418 1.00 97.62 163 LEU A C 1
ATOM 1335 O O . LEU A 1 163 ? 0.895 -2.159 -0.433 1.00 97.62 163 LEU A O 1
ATOM 1339 N N . CYS A 1 164 ? -0.941 -2.835 -1.539 1.00 97.62 164 CYS A N 1
ATOM 1340 C CA . CYS A 1 164 ? -0.355 -2.662 -2.870 1.00 97.62 164 CYS A CA 1
ATOM 1341 C C . CYS A 1 164 ? -0.084 -1.183 -3.185 1.00 97.62 164 CYS A C 1
ATOM 1343 O O . CYS A 1 164 ? 0.972 -0.874 -3.727 1.00 97.62 164 CYS A O 1
ATOM 1345 N N . LEU A 1 165 ? -0.989 -0.266 -2.821 1.00 96.88 165 LEU A N 1
ATOM 1346 C CA . LEU A 1 165 ? -0.792 1.176 -3.023 1.00 96.88 165 LEU A CA 1
ATOM 1347 C C . LEU A 1 165 ? 0.406 1.697 -2.219 1.00 96.88 165 LEU A C 1
ATOM 1349 O O . LEU A 1 165 ? 1.308 2.311 -2.793 1.00 96.88 165 LEU A O 1
ATOM 1353 N N . HIS A 1 166 ? 0.473 1.390 -0.920 1.00 97.62 166 HIS A N 1
ATOM 1354 C CA . HIS A 1 166 ? 1.619 1.756 -0.081 1.00 97.62 166 HIS A CA 1
ATOM 1355 C C . HIS A 1 166 ? 2.928 1.161 -0.612 1.00 97.62 166 HIS A C 1
ATOM 1357 O O . HIS A 1 166 ? 3.946 1.851 -0.673 1.00 97.62 166 HIS A O 1
ATOM 1363 N N . TYR A 1 167 ? 2.899 -0.100 -1.052 1.00 97.94 167 TYR A N 1
ATOM 1364 C CA . TYR A 1 167 ? 4.043 -0.743 -1.689 1.00 97.94 167 TYR A CA 1
ATOM 1365 C C . TYR A 1 167 ? 4.495 0.002 -2.952 1.00 97.94 167 TYR A C 1
ATOM 1367 O O . TYR A 1 167 ? 5.694 0.231 -3.116 1.00 97.94 167 TYR A O 1
ATOM 1375 N N . CYS A 1 168 ? 3.574 0.393 -3.839 1.00 97.44 168 CYS A N 1
ATOM 1376 C CA . CYS A 1 168 ? 3.903 1.124 -5.062 1.00 97.44 168 CYS A CA 1
ATOM 1377 C C . CYS A 1 168 ? 4.544 2.479 -4.733 1.00 97.44 168 CYS A C 1
ATOM 1379 O O . CYS A 1 168 ? 5.597 2.797 -5.279 1.00 97.44 168 CYS A O 1
ATOM 1381 N N . HIS A 1 169 ? 3.985 3.242 -3.790 1.00 97.25 169 HIS A N 1
ATOM 1382 C CA . HIS A 1 169 ? 4.564 4.524 -3.376 1.00 97.25 169 HIS A CA 1
ATOM 1383 C C . HIS A 1 169 ? 5.963 4.376 -2.763 1.00 97.25 169 HIS A C 1
ATOM 1385 O O . HIS A 1 169 ? 6.877 5.110 -3.140 1.00 97.25 169 HIS A O 1
ATOM 1391 N N . LEU A 1 170 ? 6.162 3.394 -1.881 1.00 97.19 170 LEU A N 1
ATOM 1392 C CA . LEU A 1 170 ? 7.472 3.131 -1.281 1.00 97.19 170 LEU A CA 1
ATOM 1393 C C . LEU A 1 170 ? 8.487 2.630 -2.321 1.00 97.19 170 LEU A C 1
ATOM 1395 O O . LEU A 1 170 ? 9.650 3.026 -2.319 1.00 97.19 170 LEU A O 1
ATOM 1399 N N . THR A 1 171 ? 8.046 1.791 -3.260 1.00 96.94 171 THR A N 1
ATOM 1400 C CA . THR A 1 171 ? 8.881 1.311 -4.370 1.00 96.94 171 THR A CA 1
ATOM 1401 C C . THR A 1 171 ? 9.303 2.453 -5.279 1.00 96.94 171 THR A C 1
ATOM 1403 O O . THR A 1 171 ? 10.478 2.543 -5.619 1.00 96.94 171 THR A O 1
ATOM 1406 N N . ARG A 1 172 ? 8.374 3.353 -5.619 1.00 96.56 172 ARG A N 1
ATOM 1407 C CA . ARG A 1 172 ? 8.668 4.574 -6.367 1.00 96.56 172 ARG A CA 1
ATOM 1408 C C . ARG A 1 172 ? 9.733 5.403 -5.655 1.00 96.56 172 ARG A C 1
ATOM 1410 O O . ARG A 1 172 ? 10.676 5.823 -6.307 1.00 96.56 172 ARG A O 1
ATOM 1417 N N . GLN A 1 173 ? 9.606 5.618 -4.343 1.00 96.00 173 GLN A N 1
ATOM 1418 C CA . GLN A 1 173 ? 10.603 6.365 -3.571 1.00 96.00 173 GLN A CA 1
ATOM 1419 C C . GLN A 1 173 ? 11.994 5.725 -3.685 1.00 96.00 173 GLN A C 1
ATOM 1421 O O . GLN A 1 173 ? 12.931 6.393 -4.101 1.00 96.00 173 GLN A O 1
ATOM 1426 N N . HIS A 1 174 ? 12.108 4.416 -3.436 1.00 95.19 174 HIS A N 1
ATOM 1427 C CA . HIS A 1 174 ? 13.385 3.708 -3.582 1.00 95.19 174 HIS A CA 1
ATOM 1428 C C . HIS A 1 174 ? 13.955 3.794 -5.004 1.00 95.19 174 HIS A C 1
ATOM 1430 O O . HIS A 1 174 ? 15.161 3.926 -5.171 1.00 95.19 174 HIS A O 1
ATOM 1436 N N . LEU A 1 175 ? 13.109 3.688 -6.033 1.00 94.12 175 LEU A N 1
ATOM 1437 C CA . LEU A 1 175 ? 13.553 3.777 -7.423 1.00 94.12 175 LEU A CA 1
ATOM 1438 C C . LEU A 1 175 ? 13.992 5.192 -7.800 1.00 94.12 175 LEU A C 1
ATOM 1440 O O . LEU A 1 175 ? 14.951 5.321 -8.547 1.00 94.12 175 LEU A O 1
ATOM 1444 N N . VAL A 1 176 ? 13.351 6.239 -7.273 1.00 94.44 176 VAL A N 1
ATOM 1445 C CA . VAL A 1 176 ? 13.809 7.627 -7.453 1.00 94.44 176 VAL A CA 1
ATOM 1446 C C . VAL A 1 176 ? 15.219 7.797 -6.889 1.00 94.44 176 VAL A C 1
ATOM 1448 O O . VAL A 1 176 ? 16.084 8.317 -7.590 1.00 94.44 176 VAL A O 1
ATOM 1451 N N . ASP A 1 177 ? 15.465 7.310 -5.671 1.00 93.19 177 ASP A N 1
ATOM 1452 C CA . ASP A 1 177 ? 16.785 7.399 -5.036 1.00 93.19 177 ASP A CA 1
ATOM 1453 C C . ASP A 1 177 ? 17.845 6.619 -5.836 1.00 93.19 177 ASP A C 1
ATOM 1455 O O . ASP A 1 177 ? 18.948 7.113 -6.072 1.00 93.19 177 ASP A O 1
ATOM 1459 N N . LEU A 1 178 ? 17.488 5.422 -6.319 1.00 91.81 178 LEU A N 1
ATOM 1460 C CA . LEU A 1 178 ? 18.366 4.589 -7.141 1.00 91.81 178 LEU A CA 1
ATOM 1461 C C . LEU A 1 178 ? 18.693 5.216 -8.491 1.00 91.81 178 LEU A C 1
ATOM 1463 O O . LEU A 1 178 ? 19.862 5.285 -8.857 1.00 91.81 178 LEU A O 1
ATOM 1467 N N . LEU A 1 179 ? 17.678 5.683 -9.219 1.00 91.12 179 LEU A N 1
ATOM 1468 C CA . LEU A 1 179 ? 17.851 6.285 -10.539 1.00 91.12 179 LEU A CA 1
ATOM 1469 C C . LEU A 1 179 ? 18.685 7.568 -10.453 1.00 91.12 179 LEU A C 1
ATOM 1471 O O . LEU A 1 179 ? 19.556 7.795 -11.290 1.00 91.12 179 LEU A O 1
ATOM 1475 N N . ALA A 1 180 ? 18.478 8.380 -9.410 1.00 91.06 180 ALA A N 1
ATOM 1476 C CA . ALA A 1 180 ? 19.293 9.563 -9.154 1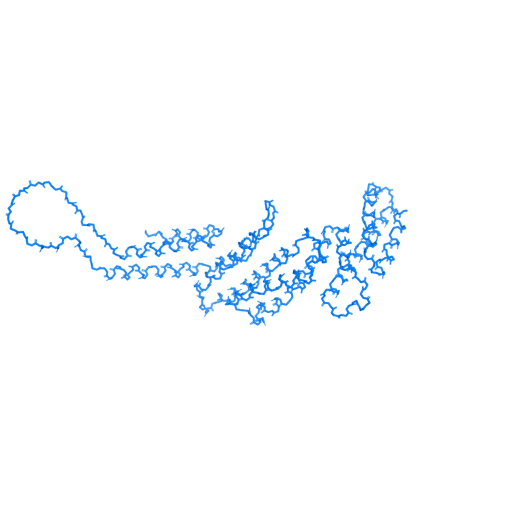.00 91.06 180 ALA A CA 1
ATOM 1477 C C . ALA A 1 180 ? 20.766 9.211 -8.886 1.00 91.06 180 ALA A C 1
ATOM 1479 O O . ALA A 1 180 ? 21.656 9.904 -9.377 1.00 91.06 180 ALA A O 1
ATOM 1480 N N . ALA A 1 181 ? 21.032 8.129 -8.149 1.00 88.88 181 ALA A N 1
ATOM 1481 C CA . ALA A 1 181 ? 22.392 7.662 -7.893 1.00 88.88 181 ALA A CA 1
ATOM 1482 C C . ALA A 1 181 ? 23.066 7.089 -9.152 1.00 88.88 181 ALA A C 1
ATOM 1484 O O . ALA A 1 181 ? 24.250 7.340 -9.381 1.00 88.88 181 ALA A O 1
ATOM 1485 N N . THR A 1 182 ? 22.328 6.348 -9.987 1.00 84.31 182 THR A N 1
ATOM 1486 C CA . THR A 1 182 ? 22.865 5.769 -11.230 1.00 84.31 182 THR A CA 1
ATOM 1487 C C . THR A 1 182 ? 23.077 6.800 -12.332 1.00 84.31 182 THR A C 1
ATOM 1489 O O . THR A 1 182 ? 23.953 6.602 -13.164 1.00 84.31 182 THR A O 1
ATOM 1492 N N . ALA A 1 183 ? 22.329 7.906 -12.314 1.00 83.88 183 ALA A N 1
ATOM 1493 C CA . ALA A 1 183 ? 22.473 9.006 -13.268 1.00 83.88 183 ALA A CA 1
ATOM 1494 C C . ALA A 1 183 ? 23.573 10.018 -12.897 1.00 83.88 183 ALA A C 1
ATOM 1496 O O . ALA A 1 183 ? 23.696 11.088 -13.500 1.00 83.88 183 ALA A O 1
ATOM 1497 N N . ALA A 1 184 ? 24.371 9.723 -11.867 1.00 81.50 184 ALA A N 1
ATOM 1498 C CA . ALA A 1 184 ? 25.465 10.588 -11.458 1.00 81.50 184 ALA A CA 1
ATOM 1499 C C . ALA A 1 184 ? 26.563 10.669 -12.547 1.00 81.50 184 ALA A C 1
ATOM 1501 O O . ALA A 1 184 ? 26.858 9.669 -13.211 1.00 81.50 184 ALA A O 1
ATOM 1502 N N . PRO A 1 185 ? 27.230 11.831 -12.716 1.00 71.38 185 PRO A N 1
ATOM 1503 C CA . PRO A 1 185 ? 28.256 12.014 -13.741 1.00 71.38 185 PRO A CA 1
ATOM 1504 C C . PRO A 1 185 ? 29.370 10.960 -13.656 1.00 71.38 185 PRO A C 1
ATOM 1506 O O . PRO A 1 185 ? 30.005 10.804 -12.614 1.00 71.38 185 PRO A O 1
ATOM 1509 N N . GLY A 1 186 ? 29.637 10.271 -14.769 1.00 67.12 186 GLY A N 1
ATOM 1510 C CA . GLY A 1 186 ? 30.692 9.254 -14.871 1.00 67.12 186 GLY A CA 1
ATOM 1511 C C . GLY A 1 186 ? 30.231 7.807 -14.674 1.00 67.12 186 GLY A C 1
ATOM 1512 O O . GLY A 1 186 ? 31.048 6.900 -14.819 1.00 67.12 186 GLY A O 1
ATOM 1513 N N . GLN A 1 187 ? 28.948 7.575 -14.390 1.00 71.62 187 GLN A N 1
ATOM 1514 C CA . GLN A 1 187 ? 28.324 6.253 -14.471 1.00 71.62 187 GLN A CA 1
ATOM 1515 C C . GLN A 1 187 ? 27.829 6.005 -15.902 1.00 71.62 187 GLN A C 1
ATOM 1517 O O . GLN A 1 187 ? 27.319 6.909 -16.563 1.00 71.62 187 GLN A O 1
ATOM 1522 N N . THR A 1 188 ? 27.990 4.781 -16.401 1.00 66.62 188 THR A N 1
ATOM 1523 C CA . THR A 1 188 ? 27.369 4.352 -17.658 1.00 66.62 188 THR A CA 1
ATOM 1524 C C . THR A 1 188 ? 25.952 3.888 -17.372 1.00 66.62 188 THR A C 1
ATOM 1526 O O . THR A 1 188 ? 25.756 2.847 -16.745 1.00 66.62 188 THR A O 1
ATOM 1529 N N . GLU A 1 189 ? 24.971 4.644 -17.845 1.00 70.88 189 GLU A N 1
ATOM 1530 C CA . GLU A 1 189 ? 23.573 4.237 -17.802 1.00 70.88 189 GLU A CA 1
ATOM 1531 C C . GLU A 1 189 ? 23.306 3.151 -18.856 1.00 70.88 189 GLU A C 1
ATOM 1533 O O . GLU A 1 189 ? 23.465 3.378 -20.058 1.00 70.88 189 GLU A O 1
ATOM 1538 N N . ASP A 1 190 ? 22.887 1.959 -18.422 1.00 83.19 190 ASP A N 1
ATOM 1539 C CA . ASP A 1 190 ? 22.360 0.946 -19.337 1.00 83.19 190 ASP A CA 1
ATOM 1540 C C . ASP A 1 190 ? 20.942 1.352 -19.770 1.00 83.19 190 ASP A C 1
ATOM 1542 O O . ASP A 1 190 ? 19.935 1.037 -19.128 1.00 83.19 190 ASP A O 1
ATOM 1546 N N . ALA A 1 191 ? 20.883 2.079 -20.885 1.00 82.69 191 ALA A N 1
ATOM 1547 C CA . ALA A 1 191 ? 19.658 2.491 -21.559 1.00 82.69 191 ALA A CA 1
ATOM 1548 C C . ALA A 1 191 ? 18.666 1.330 -21.765 1.00 82.69 191 ALA A C 1
ATOM 1550 O O . ALA A 1 191 ? 17.455 1.500 -21.596 1.00 82.69 191 ALA A O 1
ATOM 1551 N N . GLY A 1 192 ? 19.166 0.143 -22.128 1.00 84.19 192 GLY A N 1
ATOM 1552 C CA . GLY A 1 192 ? 18.341 -1.037 -22.367 1.00 84.19 192 GLY A CA 1
ATOM 1553 C C . GLY A 1 192 ? 17.696 -1.548 -21.082 1.00 84.19 192 GLY A C 1
ATOM 1554 O O . GLY A 1 192 ? 16.496 -1.840 -21.070 1.00 84.19 192 GLY A O 1
ATOM 1555 N N . LEU A 1 193 ? 18.465 -1.607 -19.994 1.00 87.62 193 LEU A N 1
ATOM 1556 C CA . LEU A 1 193 ? 17.966 -1.973 -18.670 1.00 87.62 193 LEU A CA 1
ATOM 1557 C C . LEU A 1 193 ? 16.914 -0.972 -18.170 1.00 87.62 193 LEU A C 1
ATOM 1559 O O . LEU A 1 193 ? 15.846 -1.394 -17.728 1.00 87.62 193 LEU A O 1
ATOM 1563 N N . LEU A 1 194 ? 17.160 0.338 -18.293 1.00 87.19 194 LEU A N 1
ATOM 1564 C CA . LEU A 1 194 ? 16.210 1.382 -17.879 1.00 87.19 194 LEU A CA 1
ATOM 1565 C C . LEU A 1 194 ? 14.845 1.225 -18.561 1.00 87.19 194 LEU A C 1
ATOM 1567 O O . LEU A 1 194 ? 13.808 1.234 -17.892 1.00 87.19 194 LEU A O 1
ATOM 1571 N N . PHE A 1 195 ? 14.836 1.013 -19.880 1.00 86.25 195 PHE A N 1
ATOM 1572 C CA . PHE A 1 195 ? 13.604 0.769 -20.628 1.00 86.25 195 PHE A CA 1
ATOM 1573 C C . PHE A 1 195 ? 12.898 -0.515 -20.174 1.00 86.25 195 PHE A C 1
ATOM 1575 O O . PHE A 1 195 ? 11.686 -0.511 -19.947 1.00 86.25 195 PHE A O 1
ATOM 1582 N N . GLN A 1 196 ? 13.641 -1.615 -20.004 1.00 88.88 196 GLN A N 1
ATOM 1583 C CA . GLN A 1 196 ? 13.072 -2.882 -19.535 1.00 88.88 196 GLN A CA 1
ATOM 1584 C C . GLN A 1 196 ? 12.429 -2.741 -18.151 1.00 88.88 196 GLN A C 1
ATOM 1586 O O . GLN A 1 196 ? 11.339 -3.267 -17.925 1.00 88.88 196 GLN A O 1
ATOM 1591 N N . LEU A 1 197 ? 13.065 -2.008 -17.237 1.00 90.94 197 LEU A N 1
ATOM 1592 C CA . LEU A 1 197 ? 12.531 -1.746 -15.902 1.00 90.94 197 LEU A CA 1
ATOM 1593 C C . LEU A 1 197 ? 11.275 -0.878 -15.945 1.00 90.94 197 LEU A C 1
ATOM 1595 O O . LEU A 1 197 ? 10.309 -1.188 -15.245 1.00 90.94 197 LEU A O 1
ATOM 1599 N N . ALA A 1 198 ? 11.247 0.155 -16.791 1.00 90.75 198 ALA A N 1
ATOM 1600 C CA . ALA A 1 198 ? 10.055 0.973 -16.989 1.00 90.75 198 ALA A CA 1
ATOM 1601 C C . ALA A 1 198 ? 8.872 0.118 -17.477 1.00 90.75 198 ALA A C 1
ATOM 1603 O O . ALA A 1 198 ? 7.805 0.139 -16.864 1.00 90.75 198 ALA A O 1
ATOM 1604 N N . VAL A 1 199 ? 9.076 -0.705 -18.514 1.00 89.31 199 VAL A N 1
ATOM 1605 C CA . VAL A 1 199 ? 8.040 -1.609 -19.047 1.00 89.31 199 VAL A CA 1
ATOM 1606 C C . VAL A 1 199 ? 7.554 -2.595 -17.983 1.00 89.31 199 VAL A C 1
ATOM 1608 O O . VAL A 1 199 ? 6.348 -2.719 -17.781 1.00 89.31 199 VAL A O 1
ATOM 1611 N N . LYS A 1 200 ? 8.466 -3.243 -17.249 1.00 91.50 200 LYS A N 1
ATOM 1612 C CA . LYS A 1 200 ? 8.109 -4.189 -16.178 1.00 91.50 200 LYS A CA 1
ATOM 1613 C C . LYS A 1 200 ? 7.251 -3.548 -15.085 1.00 91.50 200 LYS A C 1
ATOM 1615 O O . LYS A 1 200 ? 6.297 -4.161 -14.610 1.00 91.50 200 LYS A O 1
ATOM 1620 N N . ASN A 1 201 ? 7.566 -2.316 -14.682 1.00 92.75 201 ASN A N 1
ATOM 1621 C CA . ASN A 1 201 ? 6.769 -1.609 -13.677 1.00 92.75 201 ASN A CA 1
ATOM 1622 C C . ASN A 1 201 ? 5.388 -1.213 -14.218 1.00 92.75 201 ASN A C 1
ATOM 1624 O O . ASN A 1 201 ? 4.408 -1.349 -13.493 1.00 92.75 201 ASN A O 1
ATOM 1628 N N . ILE A 1 202 ? 5.283 -0.824 -15.492 1.00 91.56 202 ILE A N 1
ATOM 1629 C CA . ILE A 1 202 ? 3.991 -0.559 -16.150 1.00 91.56 202 ILE A CA 1
ATOM 1630 C C . ILE A 1 202 ? 3.130 -1.828 -16.208 1.00 91.56 202 ILE A C 1
ATOM 1632 O O . ILE A 1 202 ? 1.926 -1.780 -15.958 1.00 91.56 202 ILE A O 1
ATOM 1636 N N . GLU A 1 203 ? 3.714 -2.978 -16.542 1.00 92.38 203 GLU A N 1
ATOM 1637 C CA . GLU A 1 203 ? 3.002 -4.262 -16.558 1.00 92.38 203 GLU A CA 1
ATOM 1638 C C . GLU A 1 203 ? 2.483 -4.634 -15.165 1.00 92.38 203 GLU A C 1
ATOM 1640 O O . GLU A 1 203 ? 1.301 -4.947 -15.017 1.00 92.38 203 GLU A O 1
ATOM 1645 N N . MET A 1 204 ? 3.330 -4.505 -14.141 1.00 94.19 204 MET A N 1
ATOM 1646 C CA . MET A 1 204 ? 2.954 -4.739 -12.746 1.00 94.19 204 MET A CA 1
ATOM 1647 C C . MET A 1 204 ? 1.804 -3.826 -12.299 1.00 94.19 204 MET A C 1
ATOM 1649 O O . MET A 1 204 ? 0.817 -4.310 -11.745 1.00 94.19 204 MET A O 1
ATOM 1653 N N . GLU A 1 205 ? 1.882 -2.524 -12.584 1.00 93.50 205 GLU A N 1
ATOM 1654 C CA . GLU A 1 205 ? 0.808 -1.574 -12.275 1.00 93.50 205 GLU A CA 1
ATOM 1655 C C . GLU A 1 205 ? -0.495 -1.935 -12.982 1.00 93.50 205 GLU A C 1
ATOM 1657 O O . GLU A 1 205 ? -1.555 -1.913 -12.363 1.00 93.50 205 GLU A O 1
ATOM 1662 N N . ASN A 1 206 ? -0.431 -2.302 -14.263 1.00 92.19 206 ASN A N 1
ATOM 1663 C CA . ASN A 1 206 ? -1.607 -2.720 -15.019 1.00 92.19 206 ASN A CA 1
ATOM 1664 C C . ASN A 1 206 ? -2.235 -3.993 -14.446 1.00 92.19 206 ASN A C 1
ATOM 1666 O O . ASN A 1 206 ? -3.458 -4.123 -14.454 1.00 92.19 206 ASN A O 1
ATOM 1670 N N . ASP A 1 207 ? -1.433 -4.936 -13.962 1.00 93.19 207 ASP A N 1
ATOM 1671 C CA . ASP A 1 207 ? -1.945 -6.162 -13.355 1.00 93.19 207 ASP A CA 1
ATOM 1672 C C . ASP A 1 207 ? -2.572 -5.905 -11.980 1.00 93.19 207 ASP A C 1
ATOM 1674 O O . ASP A 1 207 ? -3.626 -6.472 -11.675 1.00 93.19 207 ASP A O 1
ATOM 1678 N N . LEU A 1 208 ? -2.007 -4.992 -11.182 1.00 94.25 208 LEU A N 1
ATOM 1679 C CA . LEU A 1 208 ? -2.646 -4.511 -9.954 1.00 94.25 208 LEU A CA 1
ATOM 1680 C C . LEU A 1 208 ? -3.950 -3.759 -10.249 1.00 94.25 208 LEU A C 1
ATOM 1682 O O . LEU A 1 208 ? -4.960 -4.005 -9.587 1.00 94.25 208 LEU A O 1
ATOM 1686 N N . ASP A 1 209 ? -3.959 -2.903 -11.271 1.00 92.50 209 ASP A N 1
ATOM 1687 C CA . ASP A 1 209 ? -5.136 -2.146 -11.699 1.00 92.50 209 ASP A CA 1
ATOM 1688 C C . ASP A 1 209 ? -6.257 -3.084 -12.151 1.00 92.50 209 ASP A C 1
ATOM 1690 O O . ASP A 1 209 ? -7.366 -3.005 -11.634 1.00 92.50 209 ASP A O 1
ATOM 1694 N N . LYS A 1 210 ? -5.967 -4.072 -13.007 1.00 92.44 210 LYS A N 1
ATOM 1695 C CA . LYS A 1 210 ? -6.947 -5.102 -13.402 1.00 92.44 210 LYS A CA 1
ATOM 1696 C C . LYS A 1 210 ? -7.492 -5.883 -12.209 1.00 92.44 210 LYS A C 1
ATOM 1698 O O . LYS A 1 210 ? -8.653 -6.284 -12.215 1.00 92.44 210 LYS A O 1
ATOM 1703 N N . ARG A 1 211 ? -6.649 -6.158 -11.210 1.00 91.94 211 ARG A N 1
ATOM 1704 C CA . ARG A 1 211 ? -7.028 -6.969 -10.048 1.00 91.94 211 ARG A CA 1
ATOM 1705 C C . ARG A 1 211 ? -7.925 -6.211 -9.072 1.00 91.94 211 ARG A C 1
ATOM 1707 O O . ARG A 1 211 ? -8.777 -6.833 -8.439 1.00 91.94 211 ARG A O 1
ATOM 1714 N N . TYR A 1 212 ? -7.728 -4.902 -8.935 1.00 90.50 212 TYR A N 1
ATOM 1715 C CA . TYR A 1 212 ? -8.325 -4.120 -7.851 1.00 90.50 212 TYR A CA 1
ATOM 1716 C C . TYR A 1 212 ? -9.205 -2.947 -8.288 1.00 90.50 212 TYR A C 1
ATOM 1718 O O . TYR A 1 212 ? -9.968 -2.461 -7.450 1.00 90.50 212 TYR A O 1
ATOM 1726 N N . SER A 1 213 ? -9.127 -2.505 -9.543 1.00 83.00 213 SER A N 1
ATOM 1727 C CA . SER A 1 213 ? -9.981 -1.454 -10.099 1.00 83.00 213 SER A CA 1
ATOM 1728 C C . SER A 1 213 ? -11.358 -2.029 -10.427 1.00 83.00 213 SER A C 1
ATOM 1730 O O . SER A 1 213 ? -11.489 -2.987 -11.190 1.00 83.00 213 SER A O 1
ATOM 1732 N N . ARG A 1 214 ? -12.402 -1.480 -9.798 1.00 69.88 214 ARG A N 1
ATOM 1733 C CA . ARG A 1 214 ? -13.803 -1.910 -9.985 1.00 69.88 214 ARG A CA 1
ATOM 1734 C C . ARG A 1 214 ? -14.707 -0.844 -10.616 1.00 69.88 214 ARG A C 1
ATOM 1736 O O . ARG A 1 214 ? -15.902 -1.091 -10.748 1.00 69.88 214 ARG A O 1
ATOM 1743 N N . GLY A 1 215 ? -14.172 0.309 -11.018 1.00 63.84 215 GLY A N 1
ATOM 1744 C CA . GLY A 1 215 ? -14.957 1.379 -11.635 1.00 63.84 215 GLY A CA 1
ATOM 1745 C C . GLY A 1 215 ? -14.346 2.768 -11.467 1.00 63.84 215 GLY A C 1
ATOM 1746 O O . GLY A 1 215 ? -13.257 2.923 -10.914 1.00 63.84 215 GLY A O 1
ATOM 1747 N N . ASP A 1 216 ? -15.075 3.764 -11.964 1.00 46.47 216 ASP A N 1
ATOM 1748 C CA . ASP A 1 216 ? -14.678 5.171 -11.981 1.00 46.47 216 ASP A CA 1
ATOM 1749 C C . ASP A 1 216 ? -14.679 5.752 -10.552 1.00 46.47 216 ASP A C 1
ATOM 1751 O O . ASP A 1 216 ? -15.669 5.632 -9.829 1.00 46.47 216 ASP A O 1
ATOM 1755 N N . GLY A 1 217 ? -13.549 6.319 -10.118 1.00 61.81 217 GLY A N 1
ATOM 1756 C CA . GLY A 1 217 ? -13.345 6.873 -8.766 1.00 61.81 217 GLY A CA 1
ATOM 1757 C C . GLY A 1 217 ? -12.442 6.057 -7.830 1.00 61.81 217 GLY A C 1
ATOM 1758 O O . GLY A 1 217 ? -12.121 6.515 -6.734 1.00 61.81 217 GLY A O 1
ATOM 1759 N N . ASP A 1 218 ? -11.996 4.869 -8.239 1.00 72.56 218 ASP A N 1
ATOM 1760 C CA . ASP A 1 218 ? -11.021 4.084 -7.483 1.00 72.56 218 ASP A CA 1
ATOM 1761 C C . ASP A 1 218 ? -9.586 4.544 -7.807 1.00 72.56 218 ASP A C 1
ATOM 1763 O O . ASP A 1 218 ? -9.264 4.812 -8.964 1.00 72.56 218 ASP A O 1
ATOM 1767 N N . MET A 1 219 ? -8.703 4.631 -6.803 1.00 79.94 219 MET A N 1
ATOM 1768 C CA . MET A 1 219 ? -7.298 5.011 -7.033 1.00 79.94 219 MET A CA 1
ATOM 1769 C C . MET A 1 219 ? -6.645 4.030 -8.019 1.00 79.94 219 MET A C 1
ATOM 1771 O O . MET A 1 219 ? -6.606 2.823 -7.745 1.00 79.94 219 MET A O 1
ATOM 1775 N N . SER A 1 220 ? -6.167 4.561 -9.147 1.00 89.38 220 SER A N 1
ATOM 1776 C CA . SER A 1 220 ? -5.484 3.828 -10.219 1.00 89.38 220 SER A CA 1
ATOM 1777 C C . SER A 1 220 ? -4.037 3.536 -9.836 1.00 89.38 220 SER A C 1
ATOM 1779 O O . SER A 1 220 ? -3.357 4.396 -9.280 1.00 89.38 220 SER A O 1
ATOM 1781 N N . PHE A 1 221 ? -3.544 2.347 -10.186 1.00 92.88 221 PHE A N 1
ATOM 1782 C CA . PHE A 1 221 ? -2.128 1.999 -10.000 1.00 92.88 221 PHE A CA 1
ATOM 1783 C C . PHE A 1 221 ? -1.221 2.575 -11.090 1.00 92.88 221 PHE A C 1
ATOM 1785 O O . PHE A 1 221 ? -0.011 2.679 -10.896 1.00 92.88 221 PHE A O 1
ATOM 1792 N N . LYS A 1 222 ? -1.800 2.951 -12.235 1.00 90.31 222 LYS A N 1
ATOM 1793 C CA . LYS A 1 222 ? -1.051 3.400 -13.413 1.00 90.31 222 LYS A CA 1
ATOM 1794 C C . LYS A 1 222 ? -0.277 4.676 -13.112 1.00 90.31 222 LYS A C 1
ATOM 1796 O O . LYS A 1 222 ? -0.871 5.680 -12.719 1.00 90.31 222 LYS A O 1
ATOM 1801 N N . GLY A 1 223 ? 1.027 4.649 -13.360 1.00 89.62 223 GLY A N 1
ATOM 1802 C CA . GLY A 1 223 ? 1.907 5.800 -13.216 1.00 89.62 223 GLY A CA 1
ATOM 1803 C C . GLY A 1 223 ? 2.408 6.055 -11.797 1.00 89.62 223 GLY A C 1
ATOM 1804 O O . GLY A 1 223 ? 3.151 7.017 -11.605 1.00 89.62 223 GLY A O 1
ATOM 1805 N N . ILE A 1 224 ? 2.046 5.244 -10.794 1.00 94.06 224 ILE A N 1
ATOM 1806 C CA . ILE A 1 224 ? 2.558 5.454 -9.430 1.00 94.06 224 ILE A CA 1
ATOM 1807 C C . ILE A 1 224 ? 4.075 5.255 -9.417 1.00 94.06 224 ILE A C 1
ATOM 1809 O O . ILE A 1 224 ? 4.815 6.127 -8.973 1.00 94.06 224 ILE A O 1
ATOM 1813 N N . VAL A 1 225 ? 4.539 4.119 -9.918 1.00 94.88 225 VAL A N 1
ATOM 1814 C CA . VAL A 1 225 ? 5.944 3.735 -10.011 1.00 94.88 225 VAL A CA 1
ATOM 1815 C C . VAL A 1 225 ? 6.528 4.166 -11.350 1.00 94.88 225 VAL A C 1
ATOM 1817 O O . VAL A 1 225 ? 7.558 4.830 -11.370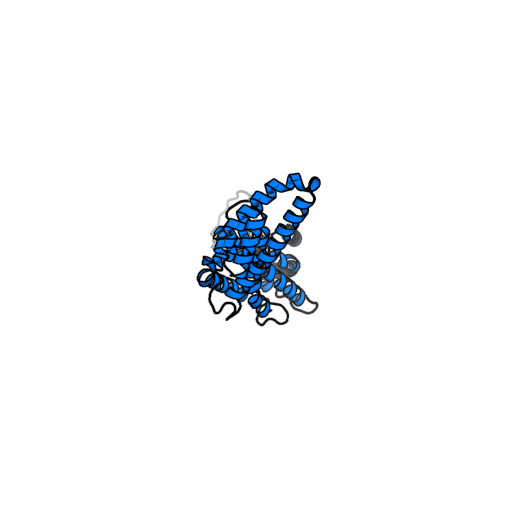 1.00 94.88 225 VAL A O 1
ATOM 1820 N N . SER A 1 226 ? 5.875 3.847 -12.470 1.00 92.81 226 SER A N 1
ATOM 1821 C CA . SER A 1 226 ? 6.467 3.992 -13.808 1.00 92.81 226 SER A CA 1
ATOM 1822 C C . SER A 1 226 ? 6.872 5.427 -14.160 1.00 92.81 226 SER A C 1
ATOM 1824 O O . SER A 1 226 ? 7.835 5.637 -14.895 1.00 92.81 226 SER A O 1
ATOM 1826 N N . ASN A 1 227 ? 6.184 6.429 -13.611 1.00 90.94 227 ASN A N 1
ATOM 1827 C CA . ASN A 1 227 ? 6.490 7.832 -13.884 1.00 90.94 227 ASN A CA 1
ATOM 1828 C C . ASN A 1 227 ? 7.850 8.274 -13.317 1.00 90.94 227 ASN A C 1
ATOM 1830 O O . ASN A 1 227 ? 8.366 9.303 -13.742 1.00 90.94 227 ASN A O 1
ATOM 1834 N N . CYS A 1 228 ? 8.467 7.530 -12.386 1.00 92.25 228 CYS A N 1
ATOM 1835 C CA . CYS A 1 228 ? 9.814 7.877 -11.921 1.00 92.25 228 CYS A CA 1
ATOM 1836 C C . CYS A 1 228 ? 10.901 7.628 -12.976 1.00 92.25 228 CYS A C 1
ATOM 1838 O O . CYS A 1 228 ? 11.986 8.184 -12.849 1.00 92.25 228 CYS A O 1
ATOM 1840 N N . PHE A 1 229 ? 10.618 6.838 -14.018 1.00 89.56 229 PHE A N 1
ATOM 1841 C CA . PHE A 1 229 ? 11.562 6.568 -15.103 1.00 89.56 229 PHE A CA 1
ATOM 1842 C C . PHE A 1 229 ? 11.560 7.656 -16.185 1.00 89.56 229 PHE A C 1
ATOM 1844 O O . PHE A 1 229 ? 12.558 7.793 -16.885 1.00 89.56 229 PHE A O 1
ATOM 1851 N N . GLU A 1 230 ? 10.489 8.452 -16.320 1.00 85.69 230 GLU A N 1
ATOM 1852 C CA . GLU A 1 230 ? 10.340 9.446 -17.402 1.00 85.69 230 GLU A CA 1
ATOM 1853 C C . GLU A 1 230 ? 11.548 10.390 -17.564 1.00 85.69 230 GLU A C 1
ATOM 1855 O O . GLU A 1 230 ? 11.993 10.559 -18.702 1.00 85.69 230 GLU A O 1
ATOM 1860 N N . PRO A 1 231 ? 12.153 10.937 -16.487 1.00 86.56 231 PRO A N 1
ATOM 1861 C CA . PRO A 1 231 ? 13.319 11.816 -16.608 1.00 86.56 231 PRO A CA 1
ATOM 1862 C C . PRO A 1 231 ? 14.570 11.148 -17.199 1.00 86.56 231 PRO A C 1
ATOM 1864 O O . PRO A 1 231 ? 15.453 11.851 -17.676 1.00 86.56 231 PRO A O 1
ATOM 1867 N N . TYR A 1 232 ? 14.649 9.816 -17.164 1.00 85.50 232 TYR A N 1
ATOM 1868 C CA . TYR A 1 232 ? 15.836 9.035 -17.534 1.00 85.50 232 TYR A CA 1
ATOM 1869 C C . TYR A 1 232 ? 15.694 8.345 -18.900 1.00 85.50 232 TYR A C 1
ATOM 1871 O O . TYR A 1 232 ? 16.656 7.812 -19.446 1.00 85.50 232 TYR A O 1
ATOM 1879 N N . LEU A 1 233 ? 14.497 8.349 -19.493 1.00 83.44 233 LEU A N 1
ATOM 1880 C CA . LEU A 1 233 ? 14.241 7.647 -20.754 1.00 83.44 233 LEU A CA 1
ATOM 1881 C C . LEU A 1 233 ? 14.793 8.362 -21.991 1.00 83.44 233 LEU A C 1
ATOM 1883 O O . LEU A 1 233 ? 14.870 7.734 -23.045 1.00 83.44 233 LEU A O 1
ATOM 1887 N N . SER A 1 234 ? 15.206 9.630 -21.894 1.00 82.56 234 SER A N 1
ATOM 1888 C CA . SER A 1 234 ? 15.848 10.328 -23.018 1.00 82.56 234 SER A CA 1
ATOM 1889 C C . SER A 1 234 ? 17.138 9.633 -23.449 1.00 82.56 234 SER A C 1
ATOM 1891 O O . SER A 1 234 ? 17.357 9.454 -24.640 1.00 82.56 234 SER A O 1
ATOM 1893 N N . VAL A 1 235 ? 17.926 9.134 -22.491 1.00 82.00 235 VAL A N 1
ATOM 1894 C CA . VAL A 1 235 ? 19.167 8.392 -22.762 1.00 82.00 235 VAL A CA 1
ATOM 1895 C C . VAL A 1 235 ? 18.883 7.110 -23.547 1.00 82.00 235 VAL A C 1
ATOM 1897 O O . VAL A 1 235 ? 19.638 6.742 -24.445 1.00 82.00 235 VAL A O 1
ATOM 1900 N N . TRP A 1 236 ? 17.751 6.455 -23.273 1.00 83.44 236 TRP A N 1
ATOM 1901 C CA . TRP A 1 236 ? 17.302 5.315 -24.069 1.00 83.44 236 TRP A CA 1
ATOM 1902 C C . TRP A 1 236 ? 16.857 5.706 -25.480 1.00 83.44 236 TRP A C 1
ATOM 1904 O O . TRP A 1 236 ? 17.201 5.003 -26.431 1.00 83.44 236 TRP A O 1
ATOM 1914 N N . VAL A 1 237 ? 16.135 6.820 -25.638 1.00 79.94 237 VAL A N 1
ATOM 1915 C CA . VAL A 1 237 ? 15.734 7.315 -26.965 1.00 79.94 237 VAL A CA 1
ATOM 1916 C C . VAL A 1 237 ? 16.963 7.610 -27.822 1.00 79.94 237 VAL A C 1
ATOM 1918 O O . VAL A 1 237 ? 17.046 7.103 -28.940 1.00 79.94 237 VAL A O 1
ATOM 1921 N N . ASP A 1 238 ? 17.935 8.343 -27.278 1.00 82.44 238 ASP A N 1
ATOM 1922 C CA . ASP A 1 238 ? 19.171 8.706 -27.978 1.00 82.44 238 ASP A CA 1
ATOM 1923 C C . ASP A 1 238 ? 19.978 7.452 -28.367 1.00 82.44 238 ASP A C 1
ATOM 1925 O O . ASP A 1 238 ? 20.512 7.344 -29.476 1.00 82.44 238 ASP A O 1
ATOM 1929 N N . HIS A 1 239 ? 20.027 6.458 -27.474 1.00 83.00 239 HIS A N 1
ATOM 1930 C CA . HIS A 1 239 ? 20.684 5.179 -27.733 1.00 83.00 239 HIS A CA 1
ATOM 1931 C C . HIS A 1 239 ? 20.014 4.391 -28.872 1.00 83.00 239 HIS A C 1
ATOM 1933 O O . HIS A 1 239 ? 20.696 3.904 -29.778 1.00 83.00 239 HIS A O 1
ATOM 1939 N N . GLU A 1 240 ? 18.684 4.269 -28.862 1.00 79.81 240 GLU A N 1
ATOM 1940 C CA . GLU A 1 240 ? 17.946 3.565 -29.919 1.00 79.81 240 GLU A CA 1
ATOM 1941 C C . GLU A 1 240 ? 17.999 4.298 -31.262 1.00 79.81 240 GLU A C 1
ATOM 1943 O O . GLU A 1 240 ? 18.068 3.644 -32.306 1.00 79.81 240 GLU A O 1
ATOM 1948 N N . GLU A 1 241 ? 18.006 5.632 -31.251 1.00 81.75 241 GLU A N 1
ATOM 1949 C CA . GLU A 1 241 ? 18.203 6.458 -32.444 1.00 81.75 241 GLU A CA 1
ATOM 1950 C C . GLU A 1 241 ? 19.584 6.204 -33.058 1.00 81.75 241 GLU A C 1
ATOM 1952 O O . GLU A 1 241 ? 19.681 5.851 -34.234 1.00 81.75 241 GLU A O 1
ATOM 1957 N N . SER A 1 242 ? 20.651 6.257 -32.256 1.00 84.56 242 SER A N 1
ATOM 1958 C CA . SER A 1 242 ? 22.015 5.969 -32.718 1.00 84.56 242 SER A CA 1
ATOM 1959 C C . SER A 1 242 ? 22.154 4.547 -33.287 1.00 84.56 242 SER A C 1
ATOM 1961 O O . SER A 1 242 ? 22.738 4.340 -34.360 1.00 84.56 242 SER A O 1
ATOM 1963 N N . LEU A 1 243 ? 21.546 3.555 -32.625 1.00 82.94 243 LEU A N 1
ATOM 1964 C CA . LEU A 1 243 ? 21.483 2.174 -33.114 1.00 82.94 243 LEU A CA 1
ATOM 1965 C C . LEU A 1 243 ? 20.648 2.017 -34.388 1.00 82.94 243 LEU A C 1
ATOM 1967 O O . LEU A 1 243 ? 20.840 1.048 -35.130 1.00 82.94 243 LEU A O 1
ATOM 1971 N N . LEU A 1 244 ? 19.657 2.878 -34.617 1.00 81.38 244 LEU A N 1
ATOM 1972 C CA . LEU A 1 244 ? 18.884 2.885 -35.852 1.00 81.38 244 LEU A CA 1
ATOM 1973 C C . LEU A 1 244 ? 19.716 3.482 -36.988 1.00 81.38 244 LEU A C 1
ATOM 1975 O O . LEU A 1 244 ? 19.830 2.828 -38.021 1.00 81.38 244 LEU A O 1
ATOM 1979 N N . CYS A 1 245 ? 20.346 4.640 -36.774 1.00 83.62 245 CYS A N 1
ATOM 1980 C CA . CYS A 1 245 ? 21.211 5.303 -37.754 1.00 83.62 245 CYS A CA 1
ATOM 1981 C C . CYS A 1 245 ? 22.347 4.385 -38.213 1.00 83.62 245 CYS A C 1
ATOM 1983 O O . CYS A 1 245 ? 22.495 4.143 -39.405 1.00 83.62 245 CYS A O 1
ATOM 1985 N N . THR A 1 246 ? 23.044 3.741 -37.273 1.00 86.75 246 THR A N 1
ATOM 1986 C CA . THR A 1 246 ? 24.124 2.793 -37.601 1.00 86.75 246 THR A CA 1
ATOM 1987 C C . THR A 1 246 ? 23.629 1.650 -38.495 1.00 86.75 246 THR A C 1
ATOM 1989 O O . THR A 1 246 ? 24.304 1.242 -39.435 1.00 86.75 246 THR A O 1
ATOM 1992 N N . LYS A 1 247 ? 22.418 1.134 -38.244 1.00 81.12 247 LYS A N 1
ATOM 1993 C CA . LYS A 1 247 ? 21.832 0.071 -39.074 1.00 81.12 247 LYS A CA 1
ATOM 1994 C C . LYS A 1 247 ? 21.382 0.561 -40.444 1.00 81.12 247 LYS A C 1
ATOM 1996 O O . LYS A 1 247 ? 21.438 -0.220 -41.388 1.00 81.12 247 LYS A O 1
ATOM 2001 N N . VAL A 1 248 ? 20.923 1.807 -40.546 1.00 82.06 248 VAL A N 1
ATOM 2002 C CA . VAL A 1 248 ? 20.615 2.445 -41.833 1.00 82.06 248 VAL A CA 1
ATOM 2003 C C . VAL A 1 248 ? 21.896 2.558 -42.657 1.00 82.06 248 VAL A C 1
ATOM 2005 O O . VAL A 1 248 ? 21.910 2.124 -43.805 1.00 82.06 248 VAL A O 1
ATOM 2008 N N . ASP A 1 249 ? 22.981 3.042 -42.052 1.00 82.94 249 ASP A N 1
ATOM 2009 C CA . ASP A 1 249 ? 24.282 3.184 -42.711 1.00 82.94 249 ASP A CA 1
ATOM 2010 C C . ASP A 1 249 ? 24.850 1.825 -43.148 1.00 82.94 249 ASP A C 1
ATOM 2012 O O . ASP A 1 249 ? 25.322 1.670 -44.274 1.00 82.94 249 ASP A O 1
ATOM 2016 N N . GLU A 1 250 ? 24.750 0.798 -42.296 1.00 82.75 250 GLU A N 1
ATOM 2017 C CA . GLU A 1 250 ? 25.142 -0.568 -42.653 1.00 82.75 250 GLU A CA 1
ATOM 2018 C C . GLU A 1 250 ? 24.307 -1.153 -43.796 1.00 82.75 250 GLU A C 1
ATOM 2020 O O . GLU A 1 250 ? 24.851 -1.851 -44.654 1.00 82.75 250 GLU A O 1
ATOM 2025 N N . ALA A 1 251 ? 22.992 -0.919 -43.795 1.00 77.38 251 ALA A N 1
ATOM 2026 C CA . ALA A 1 251 ? 22.104 -1.373 -44.858 1.00 77.38 251 ALA A CA 1
ATOM 2027 C C . ALA A 1 251 ? 22.453 -0.683 -46.183 1.00 77.38 251 ALA A C 1
ATOM 2029 O O . ALA A 1 251 ? 22.644 -1.363 -47.191 1.00 77.38 251 ALA A O 1
ATOM 2030 N N . ALA A 1 252 ? 22.656 0.636 -46.151 1.00 75.31 252 ALA A N 1
ATOM 2031 C CA . ALA A 1 252 ? 23.085 1.419 -47.304 1.00 75.31 252 ALA A CA 1
ATOM 2032 C C . ALA A 1 252 ? 24.459 0.975 -47.839 1.00 75.31 252 ALA A C 1
ATOM 2034 O O . ALA A 1 252 ? 24.676 0.974 -49.048 1.00 75.31 252 ALA A O 1
ATOM 2035 N N . ALA A 1 253 ? 25.380 0.559 -46.962 1.00 77.75 253 ALA A N 1
ATOM 2036 C CA . ALA A 1 253 ? 26.709 0.086 -47.352 1.00 77.75 253 ALA A CA 1
ATOM 2037 C C . ALA A 1 253 ? 26.724 -1.353 -47.905 1.00 77.75 253 ALA A C 1
ATOM 2039 O O . ALA A 1 253 ? 27.598 -1.692 -48.705 1.00 77.75 253 ALA A O 1
ATOM 2040 N N . LYS A 1 254 ? 25.801 -2.221 -47.465 1.00 70.19 254 LYS A N 1
ATOM 2041 C CA . LYS A 1 254 ? 25.713 -3.632 -47.894 1.00 70.19 254 LYS A CA 1
ATOM 2042 C C . LYS A 1 254 ? 24.916 -3.817 -49.185 1.00 70.19 254 LYS A C 1
ATOM 2044 O O . LYS A 1 254 ? 25.082 -4.839 -49.851 1.00 70.19 254 LYS A O 1
ATOM 2049 N N . GLU A 1 255 ? 24.059 -2.869 -49.546 1.00 58.94 255 GLU A N 1
ATOM 2050 C CA . GLU A 1 255 ? 23.235 -2.976 -50.745 1.00 58.94 255 GLU A CA 1
ATOM 2051 C C . GLU A 1 255 ? 23.999 -2.574 -52.013 1.00 58.94 255 GLU A C 1
ATOM 2053 O O . GLU A 1 255 ? 24.205 -1.402 -52.314 1.00 58.94 255 GLU A O 1
ATOM 2058 N N . ASN A 1 256 ? 24.367 -3.580 -52.811 1.00 56.44 256 ASN A N 1
ATOM 2059 C CA . ASN A 1 256 ? 24.567 -3.414 -54.247 1.00 56.44 256 ASN A CA 1
ATOM 2060 C C . ASN A 1 256 ? 23.189 -3.627 -54.903 1.00 56.44 256 ASN A C 1
ATOM 2062 O O . ASN A 1 256 ? 22.605 -4.690 -54.682 1.00 56.44 256 ASN A O 1
ATOM 2066 N N . PRO A 1 257 ? 22.617 -2.659 -55.643 1.00 53.03 257 PRO A N 1
ATOM 2067 C CA . PRO A 1 257 ? 21.259 -2.775 -56.167 1.00 53.03 257 PRO A CA 1
ATOM 2068 C C . PRO A 1 257 ? 21.170 -3.950 -57.148 1.00 53.03 257 PRO A C 1
ATOM 2070 O O . PRO A 1 257 ? 21.560 -3.838 -58.311 1.00 53.03 257 PRO A O 1
ATOM 2073 N N . GLU A 1 258 ? 20.649 -5.094 -56.700 1.00 48.75 258 GLU A N 1
ATOM 2074 C CA . GLU A 1 258 ? 20.282 -6.171 -57.612 1.00 48.75 258 GLU A CA 1
ATOM 2075 C C . GLU A 1 258 ? 19.044 -5.731 -58.394 1.00 48.75 258 GLU A C 1
ATOM 2077 O O . GLU A 1 258 ? 17.902 -5.808 -57.940 1.00 48.75 258 GLU A O 1
ATOM 2082 N N . ILE A 1 259 ? 19.291 -5.225 -59.601 1.00 47.00 259 ILE A N 1
ATOM 2083 C CA . ILE A 1 259 ? 18.258 -4.926 -60.586 1.00 47.00 259 ILE A CA 1
ATOM 2084 C C . ILE A 1 259 ? 17.574 -6.251 -60.945 1.00 47.00 259 ILE A C 1
ATOM 2086 O O . ILE A 1 259 ? 18.132 -7.070 -61.685 1.00 47.00 259 ILE A O 1
ATOM 2090 N N . MET A 1 260 ? 16.336 -6.461 -60.487 1.00 46.25 260 MET A N 1
ATOM 2091 C CA . MET A 1 260 ? 15.471 -7.465 -61.104 1.00 46.25 260 MET A CA 1
ATOM 2092 C C . MET A 1 260 ? 15.136 -6.986 -62.523 1.00 46.25 260 MET A C 1
ATOM 2094 O O . MET A 1 260 ? 14.223 -6.198 -62.741 1.00 46.25 260 MET A O 1
ATOM 2098 N N . GLY A 1 261 ? 15.942 -7.420 -63.493 1.00 45.72 261 GLY A N 1
ATOM 2099 C CA . GLY A 1 261 ? 15.749 -7.050 -64.897 1.00 45.72 261 GLY A CA 1
ATOM 2100 C C . GLY A 1 261 ? 16.761 -7.605 -65.900 1.00 45.72 261 GLY A C 1
ATOM 2101 O O . GLY A 1 261 ? 16.615 -7.355 -67.092 1.00 45.72 261 GLY A O 1
ATOM 2102 N N . SER A 1 262 ? 17.779 -8.369 -65.483 1.00 42.88 262 SER A N 1
ATOM 2103 C CA . SER A 1 262 ? 18.757 -8.919 -66.436 1.00 42.88 262 SER A CA 1
ATOM 2104 C C . SER A 1 262 ? 19.068 -10.399 -66.227 1.00 42.88 262 SER A C 1
ATOM 2106 O O . SER A 1 262 ? 20.218 -10.818 -66.161 1.00 42.88 262 SER A O 1
ATOM 2108 N N . LYS A 1 263 ? 18.034 -11.247 -66.237 1.00 37.41 263 LYS A N 1
ATOM 2109 C CA . LYS A 1 263 ? 18.221 -12.586 -66.813 1.00 37.41 263 LYS A CA 1
ATOM 2110 C C . LYS A 1 263 ? 18.084 -12.450 -68.327 1.00 37.41 263 LYS A C 1
ATOM 2112 O O . LYS A 1 263 ? 17.008 -12.654 -68.879 1.00 37.41 263 LYS A O 1
ATOM 2117 N N . ARG A 1 264 ? 19.189 -12.102 -69.000 1.00 36.00 264 ARG A N 1
ATOM 2118 C CA . ARG A 1 264 ? 19.369 -12.337 -70.444 1.00 36.00 264 ARG A CA 1
ATOM 2119 C C . ARG A 1 264 ? 19.388 -13.853 -70.675 1.00 36.00 264 ARG A C 1
ATOM 2121 O O . ARG A 1 264 ? 20.437 -14.469 -70.821 1.00 36.00 264 ARG A O 1
ATOM 2128 N N . GLY A 1 265 ? 18.207 -14.462 -70.654 1.00 36.06 265 GLY A N 1
ATOM 2129 C CA . GLY A 1 265 ? 17.941 -15.668 -71.419 1.00 36.06 265 GLY A CA 1
ATOM 2130 C C . GLY A 1 265 ? 17.865 -15.268 -72.889 1.00 36.06 265 GLY A C 1
ATOM 2131 O O . GLY A 1 265 ? 17.157 -14.331 -73.244 1.00 36.06 265 GLY A O 1
ATOM 2132 N N . SER A 1 266 ? 18.669 -15.934 -73.707 1.00 36.00 266 SER A N 1
ATOM 2133 C CA . SER A 1 266 ? 18.716 -15.883 -75.169 1.00 36.00 266 SER A CA 1
ATOM 2134 C C . SER A 1 266 ? 17.384 -15.545 -75.858 1.00 36.00 266 SER A C 1
ATOM 2136 O O . SER A 1 266 ? 16.420 -16.299 -75.742 1.00 36.00 266 SER A O 1
ATOM 2138 N N . VAL A 1 267 ? 17.374 -14.484 -76.668 1.00 34.31 267 VAL A N 1
ATOM 2139 C CA . VAL A 1 267 ? 16.337 -14.227 -77.681 1.00 34.31 267 VAL A CA 1
ATOM 2140 C C . VAL A 1 267 ? 16.965 -14.440 -79.062 1.00 34.31 267 VAL A C 1
ATOM 2142 O O . VAL A 1 267 ? 18.010 -13.836 -79.321 1.00 34.31 267 VAL A O 1
ATOM 2145 N N . PRO A 1 268 ? 16.368 -15.220 -79.985 1.00 35.19 268 PRO A N 1
ATOM 2146 C CA . PRO A 1 268 ? 16.508 -14.948 -81.402 1.00 35.19 268 PRO A CA 1
ATOM 2147 C C . PRO A 1 268 ? 15.455 -13.916 -81.839 1.00 35.19 268 PRO A C 1
ATOM 2149 O O . PRO A 1 268 ? 14.270 -14.044 -81.552 1.00 35.19 268 PRO A O 1
ATOM 2152 N N . SER A 1 269 ? 15.975 -12.876 -82.493 1.00 36.66 269 SER A N 1
ATOM 2153 C CA . SER A 1 269 ? 15.357 -11.849 -83.345 1.00 36.66 269 SER A CA 1
ATOM 2154 C C . SER A 1 269 ? 13.867 -11.994 -83.695 1.00 36.66 269 SER A C 1
ATOM 2156 O O . SER A 1 269 ? 13.492 -12.969 -84.335 1.00 36.66 269 SER A O 1
ATOM 2158 N N . SER A 1 270 ? 13.066 -10.949 -83.453 1.00 35.56 270 SER A N 1
ATOM 2159 C CA . SER A 1 270 ? 12.756 -9.933 -84.480 1.00 35.56 270 SER A CA 1
ATOM 2160 C C . SER A 1 270 ? 11.773 -8.872 -83.963 1.00 35.56 270 SER A C 1
ATOM 2162 O O . SER A 1 270 ? 10.783 -9.202 -83.322 1.00 35.56 270 SER A O 1
ATOM 2164 N N . THR A 1 271 ? 12.110 -7.618 -84.270 1.00 40.91 271 THR A N 1
ATOM 2165 C CA . THR A 1 271 ? 11.285 -6.399 -84.404 1.00 40.91 271 THR A CA 1
ATOM 2166 C C . THR A 1 271 ? 9.776 -6.506 -84.165 1.00 40.91 271 THR A C 1
ATOM 2168 O O . THR A 1 271 ? 9.091 -7.162 -84.940 1.00 40.91 271 THR A O 1
ATOM 2171 N N . ASP A 1 272 ? 9.267 -5.727 -83.205 1.00 32.97 272 ASP A N 1
ATOM 2172 C CA . ASP A 1 272 ? 8.311 -4.650 -83.497 1.00 32.97 272 ASP A CA 1
ATOM 2173 C C . ASP A 1 272 ? 8.203 -3.651 -82.333 1.00 32.97 272 ASP A C 1
ATOM 2175 O O . ASP A 1 272 ? 8.368 -3.982 -81.160 1.00 32.97 272 ASP A O 1
ATOM 2179 N N . VAL A 1 273 ? 8.015 -2.388 -82.708 1.00 43.38 273 VAL A N 1
ATOM 2180 C CA . VAL A 1 273 ? 8.013 -1.193 -81.860 1.00 43.38 273 VAL A CA 1
ATOM 2181 C C . VAL A 1 273 ? 6.618 -0.988 -81.268 1.00 43.38 273 VAL A C 1
ATOM 2183 O O . VAL A 1 273 ? 5.663 -0.862 -82.028 1.00 43.38 273 VAL A O 1
ATOM 2186 N N . SER A 1 274 ? 6.496 -0.864 -79.943 1.00 36.16 274 SER A N 1
ATOM 2187 C CA . SER A 1 274 ? 5.373 -0.146 -79.326 1.00 36.16 274 SER A CA 1
ATOM 2188 C C . SER A 1 274 ? 5.684 0.324 -77.900 1.00 36.16 274 SER A C 1
ATOM 2190 O O . SER A 1 274 ? 6.091 -0.459 -77.049 1.00 36.16 274 SER A O 1
ATOM 2192 N N . GLU A 1 275 ? 5.446 1.623 -77.712 1.00 35.50 275 GLU A N 1
ATOM 2193 C CA . GLU A 1 275 ? 5.068 2.342 -76.490 1.00 35.50 275 GLU A CA 1
ATOM 2194 C C . GLU A 1 275 ? 6.015 2.346 -75.280 1.00 35.50 275 GLU A C 1
ATOM 2196 O O . GLU A 1 275 ? 6.168 1.399 -74.512 1.00 35.50 275 GLU A O 1
ATOM 2201 N N . GLY A 1 276 ? 6.595 3.531 -75.068 1.00 41.78 276 GLY A N 1
ATOM 2202 C CA . GLY A 1 276 ? 7.299 3.895 -73.854 1.00 41.78 276 GLY A CA 1
ATOM 2203 C C . GLY A 1 276 ? 6.367 3.924 -72.647 1.00 41.78 276 GLY A C 1
ATOM 2204 O O . GLY A 1 276 ? 5.695 4.917 -72.392 1.00 41.78 276 GLY A O 1
ATOM 2205 N N . ALA A 1 277 ? 6.433 2.873 -71.843 1.00 42.06 277 ALA A N 1
ATOM 2206 C CA . ALA A 1 277 ? 6.425 3.011 -70.400 1.00 42.06 277 ALA A CA 1
ATOM 2207 C C . ALA A 1 277 ? 7.862 2.747 -69.945 1.00 42.06 277 ALA A C 1
ATOM 2209 O O . ALA A 1 277 ? 8.327 1.608 -69.964 1.00 42.06 277 ALA A O 1
ATOM 2210 N N . GLN A 1 278 ? 8.596 3.795 -69.560 1.00 41.62 278 GLN A N 1
ATOM 2211 C CA . GLN A 1 278 ? 9.732 3.588 -68.668 1.00 41.62 278 GLN A CA 1
ATOM 2212 C C . GLN A 1 278 ? 9.135 3.088 -67.351 1.00 41.62 278 GLN A C 1
ATOM 2214 O O . GLN A 1 278 ? 8.770 3.878 -66.488 1.00 41.62 278 GLN A O 1
ATOM 2219 N N . THR A 1 279 ? 8.944 1.776 -67.215 1.00 53.31 279 THR A N 1
ATOM 2220 C CA . THR A 1 279 ? 8.810 1.168 -65.895 1.00 53.31 279 THR A CA 1
ATOM 2221 C C . THR A 1 279 ? 10.136 1.415 -65.206 1.00 53.31 279 THR A C 1
ATOM 2223 O O . THR A 1 279 ? 11.128 0.750 -65.516 1.00 53.31 279 THR A O 1
ATOM 2226 N N . GLU A 1 280 ? 10.164 2.436 -64.349 1.00 43.94 280 GLU A N 1
ATOM 2227 C CA . GLU A 1 280 ? 11.278 2.672 -63.445 1.00 43.94 280 GLU A CA 1
ATOM 2228 C C . GLU A 1 280 ? 11.619 1.343 -62.761 1.00 43.94 280 GLU A C 1
ATOM 2230 O O . GLU A 1 280 ? 10.708 0.612 -62.350 1.00 43.94 280 GLU A O 1
ATOM 2235 N N . PRO A 1 281 ? 12.906 0.969 -62.695 1.00 50.03 281 PRO A N 1
ATOM 2236 C CA . PRO A 1 281 ? 13.300 -0.255 -62.024 1.00 50.03 281 PRO A CA 1
ATOM 2237 C C . PRO A 1 281 ? 12.781 -0.210 -60.585 1.00 50.03 281 PRO A C 1
ATOM 2239 O O . PRO A 1 281 ? 13.166 0.651 -59.797 1.00 50.03 281 PRO A O 1
ATOM 2242 N N . VAL A 1 282 ? 11.877 -1.132 -60.246 1.00 53.47 282 VAL A N 1
ATOM 2243 C CA . VAL A 1 282 ? 11.400 -1.292 -58.873 1.00 53.47 282 VAL A CA 1
ATOM 2244 C C . VAL A 1 282 ? 12.544 -1.913 -58.083 1.00 53.47 282 VAL A C 1
ATOM 2246 O O . VAL A 1 282 ? 12.754 -3.127 -58.109 1.00 53.47 282 VAL A O 1
ATOM 2249 N N . PHE A 1 283 ? 13.323 -1.065 -57.419 1.00 56.50 283 PHE A N 1
ATOM 2250 C CA . PHE A 1 283 ? 14.361 -1.501 -56.499 1.00 56.50 283 PHE A CA 1
ATOM 2251 C C . PHE A 1 283 ? 13.692 -2.045 -55.237 1.00 56.50 283 PHE A C 1
ATOM 2253 O O . PHE A 1 283 ? 13.155 -1.297 -54.421 1.00 56.50 283 PHE A O 1
ATOM 2260 N N . VAL A 1 284 ? 13.683 -3.369 -55.092 1.00 54.34 284 VAL A N 1
ATOM 2261 C CA . VAL A 1 284 ? 13.247 -4.016 -53.854 1.00 54.34 284 VAL A CA 1
ATOM 2262 C C . VAL A 1 284 ? 14.478 -4.236 -52.993 1.00 54.34 284 VAL A C 1
ATOM 2264 O O . VAL A 1 284 ? 15.198 -5.219 -53.138 1.00 54.34 284 VAL A O 1
ATOM 2267 N N . TYR A 1 285 ? 14.711 -3.291 -52.098 1.00 63.53 285 TYR A N 1
ATOM 2268 C CA . TYR A 1 285 ? 15.739 -3.390 -51.076 1.00 63.53 285 TYR A CA 1
ATOM 2269 C C . TYR A 1 285 ? 15.295 -4.399 -50.016 1.00 63.53 285 TYR A C 1
ATOM 2271 O O . TYR A 1 285 ? 14.329 -4.177 -49.280 1.00 63.53 285 TYR A O 1
ATOM 2279 N N . THR A 1 286 ? 15.973 -5.541 -49.933 1.00 64.56 286 THR A N 1
ATOM 2280 C CA . THR A 1 286 ? 15.676 -6.560 -48.916 1.00 64.56 286 THR A CA 1
ATOM 2281 C C . THR A 1 286 ? 15.904 -6.034 -47.497 1.00 64.56 286 THR A C 1
ATOM 2283 O O . THR A 1 286 ? 15.198 -6.454 -46.579 1.00 64.56 286 THR A O 1
ATOM 2286 N N . SER A 1 287 ? 16.811 -5.064 -47.315 1.00 69.00 287 SER A N 1
ATOM 2287 C CA . SER A 1 287 ? 17.077 -4.432 -46.014 1.00 69.00 287 SER A CA 1
ATOM 2288 C C . SER A 1 287 ? 15.926 -3.543 -45.518 1.00 69.00 287 SER A C 1
ATOM 2290 O O . SER A 1 287 ? 15.725 -3.389 -44.311 1.00 69.00 287 SER A O 1
ATOM 2292 N N . VAL A 1 288 ? 15.108 -3.006 -46.431 1.00 72.88 288 VAL A N 1
ATOM 2293 C CA . VAL A 1 288 ? 14.005 -2.091 -46.103 1.00 72.88 288 VAL A CA 1
ATOM 2294 C C . VAL A 1 288 ? 12.929 -2.795 -45.276 1.00 72.88 288 VAL A C 1
ATOM 2296 O O . VAL A 1 288 ? 12.374 -2.206 -44.347 1.00 72.88 288 VAL A O 1
ATOM 2299 N N . VAL A 1 289 ? 12.678 -4.083 -45.527 1.00 77.56 289 VAL A N 1
ATOM 2300 C CA . VAL A 1 289 ? 11.726 -4.877 -44.732 1.00 77.56 289 VAL A CA 1
ATOM 2301 C C . VAL A 1 289 ? 12.210 -5.038 -43.286 1.00 77.56 289 VAL A C 1
ATOM 2303 O O . VAL A 1 289 ? 11.419 -4.892 -42.346 1.00 77.56 289 VAL A O 1
ATOM 2306 N N . GLU A 1 290 ? 13.503 -5.297 -43.083 1.00 76.44 290 GLU A N 1
ATOM 2307 C CA . GLU A 1 290 ? 14.102 -5.412 -41.748 1.00 76.44 290 GLU A CA 1
ATOM 2308 C C . GLU A 1 290 ? 14.074 -4.069 -41.005 1.00 76.44 290 GLU A C 1
ATOM 2310 O O . GLU A 1 290 ? 13.702 -4.013 -39.827 1.00 76.44 290 GLU A O 1
ATOM 2315 N N . LEU A 1 291 ? 14.377 -2.977 -41.711 1.00 78.19 291 LEU A N 1
ATOM 2316 C CA . LEU A 1 291 ? 14.380 -1.618 -41.176 1.00 78.19 291 LEU A CA 1
ATOM 2317 C C . LEU A 1 291 ? 12.979 -1.173 -40.736 1.00 78.19 291 LEU A C 1
ATOM 2319 O O . LEU A 1 291 ? 12.798 -0.763 -39.586 1.00 78.19 291 LEU A O 1
ATOM 2323 N N . PHE A 1 292 ? 11.959 -1.357 -41.582 1.00 80.00 292 PHE A N 1
ATOM 2324 C CA . PHE A 1 292 ? 10.567 -1.065 -41.218 1.00 80.00 292 PHE A CA 1
ATOM 2325 C C . PHE A 1 292 ? 10.069 -1.941 -40.066 1.00 80.00 292 PHE A C 1
ATOM 2327 O O . PHE A 1 292 ? 9.323 -1.469 -39.203 1.00 80.00 292 PHE A O 1
ATOM 2334 N N . THR A 1 293 ? 10.494 -3.205 -40.001 1.00 82.00 293 THR A N 1
ATOM 2335 C CA . THR A 1 293 ? 10.147 -4.092 -38.881 1.00 82.00 293 THR A CA 1
ATOM 2336 C C . THR A 1 293 ? 10.762 -3.589 -37.574 1.00 82.00 293 THR A C 1
ATOM 2338 O O . THR A 1 293 ? 10.081 -3.574 -36.542 1.00 82.00 293 THR A O 1
ATOM 2341 N N . LYS A 1 294 ? 12.013 -3.110 -37.611 1.00 76.38 294 LYS A N 1
ATOM 2342 C CA . LYS A 1 294 ? 12.684 -2.529 -36.443 1.00 76.38 294 LYS A CA 1
ATOM 2343 C C . LYS A 1 294 ? 12.042 -1.206 -36.015 1.00 76.38 294 LYS A C 1
ATOM 2345 O O . LYS A 1 294 ? 11.708 -1.074 -34.840 1.00 76.38 294 LYS A O 1
ATOM 2350 N N . MET A 1 295 ? 11.763 -0.286 -36.942 1.00 78.06 295 MET A N 1
ATOM 2351 C CA . MET A 1 295 ? 11.036 0.961 -36.646 1.00 78.06 295 MET A CA 1
ATOM 2352 C C . MET A 1 295 ? 9.656 0.682 -36.045 1.00 78.06 295 MET A C 1
ATOM 2354 O O . MET A 1 295 ? 9.281 1.267 -35.033 1.00 78.06 295 MET A O 1
ATOM 2358 N N . LYS A 1 296 ? 8.906 -0.278 -36.602 1.00 78.06 296 LYS A N 1
ATOM 2359 C CA . LYS A 1 296 ? 7.607 -0.693 -36.052 1.00 78.06 296 LYS A CA 1
ATOM 2360 C C . LYS A 1 296 ? 7.727 -1.209 -34.616 1.00 78.06 296 LYS A C 1
ATOM 2362 O O . LYS A 1 296 ? 6.834 -0.954 -33.808 1.00 78.06 296 LYS A O 1
ATOM 2367 N N . LYS A 1 297 ? 8.801 -1.937 -34.288 1.00 79.56 297 LYS A N 1
ATOM 2368 C CA . LYS A 1 297 ? 9.084 -2.381 -32.915 1.00 79.56 297 LYS A CA 1
ATOM 2369 C C . LYS A 1 297 ? 9.396 -1.193 -31.997 1.00 79.56 297 LYS A C 1
ATOM 2371 O O . LYS A 1 297 ? 8.820 -1.128 -30.917 1.00 79.56 297 LYS A O 1
ATOM 2376 N N . LEU A 1 298 ? 10.210 -0.235 -32.446 1.00 77.00 298 LEU A N 1
ATOM 2377 C CA . LEU A 1 298 ? 10.513 0.988 -31.691 1.00 77.00 298 LEU A CA 1
ATOM 2378 C C . LEU A 1 298 ? 9.252 1.799 -31.389 1.00 77.00 298 LEU A C 1
ATOM 2380 O O . LEU A 1 298 ? 8.998 2.118 -30.236 1.00 77.00 298 LEU A O 1
ATOM 2384 N N . PHE A 1 299 ? 8.388 2.036 -32.378 1.00 74.94 299 PHE A N 1
ATOM 2385 C CA . PHE A 1 299 ? 7.139 2.765 -32.142 1.00 74.94 299 PHE A CA 1
ATOM 2386 C C . PHE A 1 299 ? 6.204 2.054 -31.158 1.00 74.94 299 PHE A C 1
ATOM 2388 O O . PHE A 1 299 ? 5.539 2.711 -30.356 1.00 74.94 299 PHE A O 1
ATOM 2395 N N . LYS A 1 300 ? 6.158 0.715 -31.179 1.00 77.38 300 LYS A N 1
ATOM 2396 C CA . LYS A 1 300 ? 5.414 -0.055 -30.170 1.00 77.38 300 LYS A CA 1
ATOM 2397 C C . LYS A 1 300 ? 5.998 0.136 -28.770 1.00 77.38 300 LYS A C 1
ATOM 2399 O O . LYS A 1 300 ? 5.232 0.365 -27.841 1.00 77.38 300 LYS A O 1
ATOM 2404 N N . ASN A 1 301 ? 7.321 0.085 -28.649 1.00 76.00 301 ASN A N 1
ATOM 2405 C CA . ASN A 1 301 ? 8.047 0.287 -27.398 1.00 76.00 301 ASN A CA 1
ATOM 2406 C C . ASN A 1 301 ? 7.849 1.708 -26.838 1.00 76.00 301 ASN A C 1
ATOM 2408 O O . ASN A 1 301 ? 7.551 1.880 -25.658 1.00 76.00 301 ASN A O 1
ATOM 2412 N N . CYS A 1 302 ? 7.914 2.733 -27.691 1.00 71.31 302 CYS A N 1
ATOM 2413 C CA . CYS A 1 302 ? 7.637 4.112 -27.289 1.00 71.31 302 CYS A CA 1
ATOM 2414 C C . CYS A 1 302 ? 6.187 4.276 -26.825 1.00 71.31 302 CYS A C 1
ATOM 2416 O O . CYS A 1 302 ? 5.931 4.919 -25.811 1.00 71.31 302 CYS A O 1
ATOM 2418 N N . LYS A 1 303 ? 5.230 3.643 -27.516 1.00 73.38 303 LYS A N 1
ATOM 2419 C CA . LYS A 1 303 ? 3.821 3.654 -27.105 1.00 73.38 303 LYS A CA 1
ATOM 2420 C C . LYS A 1 303 ? 3.598 2.980 -25.748 1.00 73.38 303 LYS A C 1
ATOM 2422 O O . LYS A 1 303 ? 2.750 3.446 -24.999 1.00 73.38 303 LYS A O 1
ATOM 2427 N N . SER A 1 304 ? 4.309 1.894 -25.435 1.00 71.00 304 SER A N 1
ATOM 2428 C CA . SER A 1 304 ? 4.131 1.196 -24.153 1.00 71.00 304 SER A CA 1
ATOM 2429 C C . SER A 1 304 ? 4.639 1.985 -22.950 1.00 71.00 304 SER A C 1
ATOM 2431 O O . SER A 1 304 ? 4.173 1.727 -21.849 1.00 71.00 304 SER A O 1
ATOM 2433 N N . VAL A 1 305 ? 5.564 2.928 -23.152 1.00 69.50 305 VAL A N 1
ATOM 2434 C CA . VAL A 1 305 ? 6.191 3.700 -22.065 1.00 69.50 305 VAL A CA 1
ATOM 2435 C C . VAL A 1 305 ? 5.726 5.163 -22.027 1.00 69.50 305 VAL A C 1
ATOM 2437 O O . VAL A 1 305 ? 5.824 5.822 -20.998 1.00 69.50 305 VAL A O 1
ATOM 2440 N N . SER A 1 306 ? 5.161 5.688 -23.117 1.00 62.66 306 SER A N 1
ATOM 2441 C CA . SER A 1 306 ? 4.663 7.065 -23.182 1.00 62.66 306 SER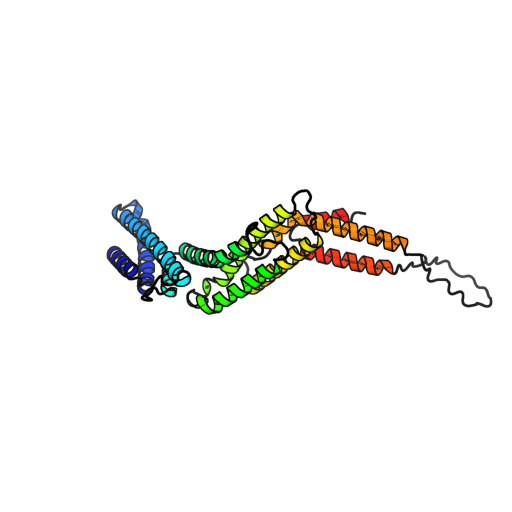 A CA 1
ATOM 2442 C C . SER A 1 306 ? 3.351 7.226 -22.406 1.00 62.66 306 SER A C 1
ATOM 2444 O O . SER A 1 306 ? 2.268 6.940 -22.915 1.00 62.66 306 SER A O 1
ATOM 2446 N N . THR A 1 307 ? 3.447 7.732 -21.176 1.00 59.56 307 THR A N 1
ATOM 2447 C CA . THR A 1 307 ? 2.300 8.211 -20.384 1.00 59.56 307 THR A CA 1
ATOM 2448 C C . THR A 1 307 ? 2.039 9.717 -20.552 1.00 59.56 307 THR A C 1
ATOM 2450 O O . THR A 1 307 ? 0.964 10.190 -20.191 1.00 59.56 307 THR A O 1
ATOM 2453 N N . SER A 1 308 ? 2.954 10.488 -21.157 1.00 50.94 308 SER A N 1
ATOM 2454 C CA . SER A 1 308 ? 2.741 11.903 -21.509 1.00 50.94 308 SER A CA 1
ATOM 2455 C C . SER A 1 308 ? 3.557 12.367 -22.725 1.00 50.94 308 SER A C 1
ATOM 2457 O O . SER A 1 308 ? 4.497 11.703 -23.167 1.00 50.94 308 SER A O 1
ATOM 2459 N N . ASN A 1 309 ? 3.139 13.510 -23.289 1.00 49.19 309 ASN A N 1
ATOM 2460 C CA . ASN A 1 309 ? 3.583 14.158 -24.537 1.00 49.19 309 ASN A CA 1
ATOM 2461 C C . ASN A 1 309 ? 5.107 14.226 -24.781 1.00 49.19 309 ASN A C 1
ATOM 2463 O O . ASN A 1 309 ? 5.525 14.394 -25.926 1.00 49.19 309 ASN A O 1
ATOM 2467 N N . THR A 1 310 ? 5.941 14.101 -23.751 1.00 49.72 310 THR A N 1
ATOM 2468 C CA . THR A 1 310 ? 7.404 14.241 -23.808 1.00 49.72 310 THR A CA 1
ATOM 2469 C C . THR A 1 310 ? 8.060 13.216 -24.742 1.00 49.72 310 THR A C 1
ATOM 2471 O O . THR A 1 310 ? 8.849 13.586 -25.610 1.00 49.72 310 THR A O 1
ATOM 2474 N N . MET A 1 311 ? 7.664 11.940 -24.654 1.00 49.03 311 MET A N 1
ATOM 2475 C CA . MET A 1 311 ? 8.194 10.868 -25.517 1.00 49.03 311 MET A CA 1
ATOM 2476 C C . MET A 1 311 ? 7.664 10.942 -26.953 1.00 49.03 311 MET A C 1
ATOM 2478 O O . MET A 1 311 ? 8.394 10.638 -27.895 1.00 49.03 311 MET A O 1
ATOM 2482 N N . PHE A 1 312 ? 6.419 11.396 -27.141 1.00 53.06 312 PHE A N 1
ATOM 2483 C CA . PHE A 1 312 ? 5.888 11.693 -28.473 1.00 53.06 312 PHE A CA 1
ATOM 2484 C C . PHE A 1 312 ? 6.689 12.820 -29.134 1.00 53.06 312 PHE A C 1
ATOM 2486 O O . PHE A 1 312 ? 7.075 12.694 -30.291 1.00 53.06 312 PHE A O 1
ATOM 2493 N N . LEU A 1 313 ? 7.006 13.889 -28.396 1.00 50.78 313 LEU A N 1
ATOM 2494 C CA . LEU A 1 313 ? 7.803 15.007 -28.903 1.00 50.78 313 LEU A CA 1
ATOM 2495 C C . LEU A 1 313 ? 9.256 14.623 -29.203 1.00 50.78 313 LEU A C 1
ATOM 2497 O O . LEU A 1 313 ? 9.800 15.138 -30.176 1.00 50.78 313 LEU A O 1
ATOM 2501 N N . LEU A 1 314 ? 9.866 13.725 -28.424 1.00 50.47 314 LEU A N 1
ATOM 2502 C CA . LEU A 1 314 ? 11.204 13.199 -28.711 1.00 50.47 314 LEU A CA 1
ATOM 2503 C C . LEU A 1 314 ? 11.195 12.305 -29.956 1.00 50.47 314 LEU A C 1
ATOM 2505 O O . LEU A 1 314 ? 11.928 12.588 -30.894 1.00 50.47 314 LEU A O 1
ATOM 2509 N N . CYS A 1 315 ? 10.273 11.340 -30.056 1.00 49.12 315 CYS A N 1
ATOM 2510 C CA . CYS A 1 315 ? 10.137 10.516 -31.264 1.00 49.12 315 CYS A CA 1
ATOM 2511 C C . CYS A 1 315 ? 9.845 11.372 -32.511 1.00 49.12 315 CYS A C 1
ATOM 2513 O O . CYS A 1 315 ? 10.436 11.171 -33.564 1.00 49.12 315 CYS A O 1
ATOM 2515 N N . VAL A 1 316 ? 8.957 12.363 -32.415 1.00 54.59 316 VAL A N 1
ATOM 2516 C CA . VAL A 1 316 ? 8.626 13.242 -33.550 1.00 54.59 316 VAL A CA 1
ATOM 2517 C C . VAL A 1 316 ? 9.784 14.177 -33.918 1.00 54.59 316 VAL A C 1
ATOM 2519 O O . VAL A 1 316 ? 9.905 14.538 -35.086 1.00 54.59 316 VAL A O 1
ATOM 2522 N N . LYS A 1 317 ? 10.635 14.581 -32.966 1.00 52.44 317 LYS A N 1
ATOM 2523 C CA . LYS A 1 317 ? 11.827 15.393 -33.255 1.00 52.44 317 LYS A CA 1
ATOM 2524 C C . LYS A 1 317 ? 12.961 14.566 -33.865 1.00 52.44 317 LYS A C 1
ATOM 2526 O O . LYS A 1 317 ? 13.526 15.026 -34.849 1.00 52.44 317 LYS A O 1
ATOM 2531 N N . SER A 1 318 ? 13.233 13.369 -33.348 1.00 47.41 318 SER A N 1
ATOM 2532 C CA . SER A 1 318 ? 14.277 12.461 -33.848 1.00 47.41 318 SER A CA 1
ATOM 2533 C C . SER A 1 318 ? 13.984 11.914 -35.251 1.00 47.41 318 SER A C 1
ATOM 2535 O O . SER A 1 318 ? 14.886 11.736 -36.058 1.00 47.41 318 SER A O 1
ATOM 2537 N N . PHE A 1 319 ? 12.708 11.697 -35.598 1.00 44.91 319 PHE A N 1
ATOM 2538 C CA . PHE A 1 319 ? 12.307 11.214 -36.930 1.00 44.91 319 PHE A CA 1
ATOM 2539 C C . PHE A 1 319 ? 12.017 12.331 -37.954 1.00 44.91 319 PHE A C 1
ATOM 2541 O O . PHE A 1 319 ? 11.496 12.047 -39.032 1.00 44.91 319 PHE A O 1
ATOM 2548 N N . ARG A 1 320 ? 12.342 13.598 -37.652 1.00 40.56 320 ARG A N 1
ATOM 2549 C CA . ARG A 1 320 ? 12.396 14.671 -38.660 1.00 40.56 320 ARG A CA 1
ATOM 2550 C C . ARG A 1 320 ? 13.771 14.662 -39.334 1.00 40.56 320 ARG A C 1
ATOM 2552 O O . ARG A 1 320 ? 14.607 15.514 -39.045 1.00 40.56 320 ARG A O 1
ATOM 2559 N N . VAL A 1 321 ? 13.966 13.698 -40.227 1.00 32.94 321 VAL A N 1
ATOM 2560 C CA . VAL A 1 321 ? 14.962 13.763 -41.307 1.00 32.94 321 VAL A CA 1
ATOM 2561 C C . VAL A 1 321 ? 14.215 14.015 -42.607 1.00 32.94 321 VAL A C 1
ATOM 2563 O O . VAL A 1 321 ? 13.177 13.344 -42.812 1.00 32.94 321 VAL A O 1
#

Secondary structure (DSSP, 8-state):
-HHHHHHHHHHHHHTT-HHHHHHHHHHHHHHHHHHGGGTTT-HHHHHHHHHHHHHHHHHHHHHHHHHHHHHHSTTS-TT----HHHHHHHHHHH-HHHHHHHHHHHHHHHHHHHHHHHSTTT-TT-SGGGHHHHHHHHHHHHHHIIIIIGGGS-GGG-HHHHHHHHHHHHHHHHHHHHHHHHTSTT----HHHHHHHHHHHHHHHHHHHHHH--STTSPP-TTTTGGGGGGGHHHHHHHHHHHHHHHHHHHHHH-----TT------------------------HHHHHHHHHHHHHHHHHHHH-SSHHHHHHHHHHT--

Radius of gyration: 33.0 Å; chains: 1; bounding box: 59×45×116 Å

InterPro domains:
  IPR007234 Vps53, N-terminal [PF04100] (1-254)
  IPR039766 Vacuolar protein sorting-associated protein 53 [PTHR12820] (1-214)

Sequence (321 aa):
MLVSATEQLTAFAAEKRFEQCTPLVLAIVELSEMFEPLRPRLPQVEELLNHKDRLLEDLKAECLEDIEGKLFTPGYDPENKVDVKAACETAAAIGKEVKDDVISMYCMRLLKEYQKLFSFPDGQYSTLEDCDRRFAWLSRTLRRYNAEHREYFPSEWRVDKQLCLHYCHLTRQHLVDLLAATAAPGQTEDAGLLFQLAVKNIEMENDLDKRYSRGDGDMSFKGIVSNCFEPYLSVWVDHEESLLCTKVDEAAAKENPEIMGSKRGSVPSSTDVSEGAQTEPVFVYTSVVELFTKMKKLFKNCKSVSTSNTMFLLCVKSFRV

Organism: Perkinsus olseni (NCBI:txid32597)

Foldseek 3Di:
DLVVLLVVLVVCLVQLNLLSNLVSLLVNVVVLVVLVVCVVPDVVNVVSSVVNVVSLVVLLVSLLCLLCCVPPPPPSCVVPRHQLLSSLSSLVSSHPVSNVVSLVSVLVSLCVVVCQQAAPPRHVQPALVCLVVLVVSLVVSLVCCVVPPVVSHDVVSPSNLVSVLVSLLVLLVSVLVRVVVQPPPPHDDPLVSLLVSLLVQQVVQVVSCVVPPDDDPDDGSHCSRNVSSVVVNVVNLVVLLVVLVVLVVVLVVPDDQPQPPDPPDDDDDDDDDDDDDPPPGPRDRPSVVVSVVSVVVVVVSLVSSDPDDPSVVSVVVSPPD

pLDDT: mean 83.44, std 17.48, range [32.94, 98.25]